Protein AF-A0A955Z2U3-F1 (afdb_monomer_lite)

pLDDT: mean 81.24, std 20.77, range [34.81, 98.62]

Sequence (231 aa):
MLGFQMRVGGALCAALVMVGCAAEPLDEEEGVGETQDQLLAGRRVSESEIAQRLRTAGFPESIVPTMVCTAKWESSFYERASNRNRNGSLDRGLFQVNSIHVGGTRGCPTNGEALYSAQTNANCAYAIYKMQGLRAWYGYRAHKTECDNYRLRGSAAPGASSGATDDEDQGADADAGCYSATKRTRVAALACVESASNGLWYQCVGGKWYRGADNGSGIGGACSASYPLED

Foldseek 3Di:
DDDDDDDDDDDDDDDDDDDDDPPDPPPPPPPVDQDPLNVQLADADALVVLLVLLVVLPHDNLLSLLVSQLLCQQRVRRLAHWDADPVRWMQGGSNRNTPVCAPPFVQAHVDPVCSSPSNNVSNSVVSVCVVPNPVVGPSCVVCVVCSNPGDRDPVDDPDPDDDDDDDDDDDDDDWLFEQAPLVNGTDTAQAWEQHPVPRWIWGHHNNDTDTDADQFADPVGGHPHYHHDDD

Radius of gyration: 29.42 Å; chains: 1; bounding box: 103×70×55 Å

Secondary structure (DSSP, 8-state):
-----------------------------------HHHHHT-PBPPHHHHHHHHHHHT--TTTHHHHHHHHHHHHTTBTT-EEE-TTS-EEETTTTEEGGGTTTSBTB-SSSGGGGSHHHHHHHHHHHHHHHGGGG-HHHHHTHHHHHT---TT---S--------------SS---EEETTTTEEE-TT-EEE-TTTS-EEEEETTEEEE---SSEETTEE-SSEEPPP-

Structure (mmCIF, N/CA/C/O backbone):
data_AF-A0A955Z2U3-F1
#
_entry.id   AF-A0A955Z2U3-F1
#
loop_
_atom_site.group_PDB
_atom_site.id
_atom_site.type_symbol
_atom_site.label_atom_id
_atom_site.label_alt_id
_atom_site.label_comp_id
_atom_site.label_asym_id
_atom_site.label_entity_id
_atom_site.label_seq_id
_atom_site.pdbx_PDB_ins_code
_atom_site.Cartn_x
_atom_site.Cartn_y
_atom_site.Cartn_z
_atom_site.occupancy
_atom_site.B_iso_or_equiv
_atom_site.auth_seq_id
_atom_site.auth_comp_id
_atom_site.auth_asym_id
_atom_site.auth_atom_id
_atom_site.pdbx_PDB_model_num
ATOM 1 N N . MET A 1 1 ? 70.131 22.100 10.791 1.00 35.03 1 MET A N 1
ATOM 2 C CA . MET A 1 1 ? 71.110 23.180 11.019 1.00 35.03 1 MET A CA 1
ATOM 3 C C . MET A 1 1 ? 71.003 24.165 9.869 1.00 35.03 1 MET A C 1
ATOM 5 O O . MET A 1 1 ? 71.195 23.723 8.750 1.00 35.03 1 MET A O 1
ATOM 9 N N . LEU A 1 2 ? 70.683 25.425 10.207 1.00 39.06 2 LEU A N 1
ATOM 10 C CA . LEU A 1 2 ? 70.913 26.694 9.485 1.00 39.06 2 LEU A CA 1
ATOM 11 C C . LEU A 1 2 ? 70.383 26.836 8.033 1.00 39.06 2 LEU A C 1
ATOM 13 O O . LEU A 1 2 ? 70.576 25.964 7.210 1.00 39.06 2 LEU A O 1
ATOM 17 N N . GLY A 1 3 ? 69.764 27.941 7.610 1.00 36.69 3 GLY A N 1
ATOM 18 C CA . GLY A 1 3 ? 69.553 29.228 8.264 1.00 36.69 3 GLY A CA 1
ATOM 19 C C . GLY A 1 3 ? 68.826 30.238 7.354 1.00 36.69 3 GLY A C 1
ATOM 20 O O . GLY A 1 3 ? 68.964 30.223 6.138 1.00 36.69 3 GLY A O 1
ATOM 21 N N . PHE A 1 4 ? 68.031 31.071 8.025 1.00 43.16 4 PHE A N 1
ATOM 22 C CA . PHE A 1 4 ? 67.592 32.454 7.781 1.00 43.16 4 PHE A CA 1
ATOM 23 C C . PHE A 1 4 ? 68.147 33.254 6.575 1.00 43.16 4 PHE A C 1
ATOM 25 O O . PHE A 1 4 ? 69.359 33.421 6.457 1.00 43.16 4 PHE A O 1
ATOM 32 N N . GLN A 1 5 ? 67.261 33.972 5.860 1.00 42.97 5 GLN A N 1
ATOM 33 C CA . GLN A 1 5 ? 67.330 35.447 5.808 1.00 42.97 5 GLN A CA 1
ATOM 34 C C . GLN A 1 5 ? 66.003 36.122 5.387 1.00 42.97 5 GLN A C 1
ATOM 36 O O . GLN A 1 5 ? 65.418 35.812 4.354 1.00 42.97 5 GLN A O 1
ATOM 41 N N . MET A 1 6 ? 65.572 37.073 6.224 1.00 42.09 6 MET A N 1
ATOM 42 C CA . MET A 1 6 ? 64.532 38.093 6.025 1.00 42.09 6 MET A CA 1
ATOM 43 C C . MET A 1 6 ? 64.893 39.104 4.928 1.00 42.09 6 MET A C 1
ATOM 45 O O . MET A 1 6 ? 66.056 39.491 4.841 1.00 42.09 6 MET A O 1
ATOM 49 N N . ARG A 1 7 ? 63.877 39.710 4.290 1.00 49.81 7 ARG A N 1
ATOM 50 C CA . ARG A 1 7 ? 63.795 41.179 4.151 1.00 49.81 7 ARG A CA 1
ATOM 51 C C . ARG A 1 7 ? 62.359 41.693 4.295 1.00 49.81 7 ARG A C 1
ATOM 53 O O . ARG A 1 7 ? 61.398 41.058 3.882 1.00 49.81 7 ARG A O 1
ATOM 60 N N . VAL A 1 8 ? 62.304 42.854 4.936 1.00 44.91 8 VAL A N 1
ATOM 61 C CA . VAL A 1 8 ? 61.185 43.647 5.451 1.00 44.91 8 VAL A CA 1
ATOM 62 C C . VAL A 1 8 ? 60.863 44.763 4.455 1.00 44.91 8 VAL A C 1
ATOM 64 O O . VAL A 1 8 ? 61.783 45.280 3.822 1.00 44.91 8 VAL A O 1
ATOM 67 N N . GLY A 1 9 ? 59.609 45.216 4.388 1.00 36.56 9 GLY A N 1
ATOM 68 C CA . GLY A 1 9 ? 59.323 46.550 3.861 1.00 36.56 9 GLY A CA 1
ATOM 69 C C . GLY A 1 9 ? 57.843 46.860 3.666 1.00 36.56 9 GLY A C 1
ATOM 70 O O . GLY A 1 9 ? 57.223 46.309 2.768 1.00 36.56 9 GLY A O 1
ATOM 71 N N . GLY A 1 10 ? 57.325 47.813 4.447 1.00 39.06 10 GLY A N 1
ATOM 72 C CA . GLY A 1 10 ? 56.192 48.645 4.029 1.00 39.06 10 GLY A CA 1
ATOM 73 C C . GLY A 1 10 ? 54.939 48.549 4.890 1.00 39.06 10 GLY A C 1
ATOM 74 O O . GLY A 1 10 ? 53.959 47.931 4.496 1.00 39.06 10 GLY A O 1
ATOM 75 N N . ALA A 1 11 ? 54.959 49.219 6.041 1.00 50.97 11 ALA A N 1
ATOM 76 C CA . ALA A 1 11 ? 53.753 49.589 6.770 1.00 50.97 11 ALA A CA 1
ATOM 77 C C . ALA A 1 11 ? 53.043 50.751 6.059 1.00 50.97 11 ALA A C 1
ATOM 79 O O . ALA A 1 11 ? 53.695 51.725 5.686 1.00 50.97 11 ALA A O 1
ATOM 80 N N . LEU A 1 12 ? 51.713 50.701 5.971 1.00 45.06 12 LEU A N 1
ATOM 81 C CA . LEU A 1 12 ? 50.892 51.908 6.001 1.00 45.06 12 LEU A CA 1
ATOM 82 C C . LEU A 1 12 ? 49.599 51.604 6.765 1.00 45.06 12 LEU A C 1
ATOM 84 O O . LEU A 1 12 ? 48.738 50.860 6.302 1.00 45.06 12 LEU A O 1
ATOM 88 N N . CYS A 1 13 ? 49.506 52.165 7.969 1.00 41.34 13 CYS A N 1
ATOM 89 C CA . CYS A 1 13 ? 48.276 52.239 8.742 1.00 41.34 13 CYS A CA 1
ATOM 90 C C . CYS A 1 13 ? 47.282 53.154 8.023 1.00 41.34 13 CYS A C 1
ATOM 92 O O . CYS A 1 13 ? 47.562 54.336 7.840 1.00 41.34 13 CYS A O 1
ATOM 94 N N . ALA A 1 14 ? 46.097 52.639 7.712 1.00 50.88 14 ALA A N 1
ATOM 95 C CA . ALA A 1 14 ? 44.908 53.457 7.534 1.00 50.88 14 ALA A CA 1
ATOM 96 C C . ALA A 1 14 ? 43.936 53.092 8.658 1.00 50.88 14 ALA A C 1
ATOM 98 O O . ALA A 1 14 ? 43.326 52.025 8.653 1.00 50.88 14 ALA A O 1
ATOM 99 N N . ALA A 1 15 ? 43.846 53.965 9.659 1.00 53.12 15 ALA A N 1
ATOM 100 C CA . ALA A 1 15 ? 42.781 53.918 10.644 1.00 53.12 15 ALA A CA 1
ATOM 101 C C . ALA A 1 15 ? 41.501 54.442 9.981 1.00 53.12 15 ALA A C 1
ATOM 103 O O . ALA A 1 15 ? 41.425 55.614 9.616 1.00 53.12 15 ALA A O 1
ATOM 104 N N . LEU A 1 16 ? 40.506 53.572 9.830 1.00 52.06 16 LEU A N 1
ATOM 105 C CA . LEU A 1 16 ? 39.135 53.944 9.498 1.00 52.06 16 LEU A CA 1
ATOM 106 C C . LEU A 1 16 ? 38.262 53.546 10.684 1.00 52.06 16 LEU A C 1
ATOM 108 O O . LEU A 1 16 ? 38.014 52.370 10.935 1.00 52.06 16 LEU A O 1
ATOM 112 N N . VAL A 1 17 ? 37.841 54.556 11.442 1.00 55.31 17 VAL A N 1
ATOM 113 C CA . VAL A 1 17 ? 36.783 54.432 12.440 1.00 55.31 17 VAL A CA 1
ATOM 114 C C . VAL A 1 17 ? 35.466 54.418 11.675 1.00 55.31 17 VAL A C 1
ATOM 116 O O . VAL A 1 17 ? 35.105 55.425 11.074 1.00 55.31 17 VAL A O 1
ATOM 119 N N . MET A 1 18 ? 34.750 53.296 11.708 1.00 55.91 18 MET A N 1
ATOM 120 C CA . MET A 1 18 ? 33.335 53.251 11.354 1.00 55.91 18 MET A CA 1
ATOM 121 C C . MET A 1 18 ? 32.572 52.642 12.524 1.00 55.91 18 MET A C 1
ATOM 123 O O . MET A 1 18 ? 32.740 51.475 12.870 1.00 55.91 18 MET A O 1
ATOM 127 N N . VAL A 1 19 ? 31.753 53.487 13.144 1.00 60.12 19 VAL A N 1
ATOM 128 C CA . VAL A 1 19 ? 30.637 53.094 13.999 1.00 60.12 19 VAL A CA 1
ATOM 129 C C . VAL A 1 19 ? 29.702 52.230 13.151 1.00 60.12 19 VAL A C 1
ATOM 131 O O . VAL A 1 19 ? 29.206 52.688 12.126 1.00 60.12 19 VAL A O 1
ATOM 134 N N . GLY A 1 20 ? 29.486 50.983 13.562 1.00 50.28 20 GLY A N 1
ATOM 135 C CA . GLY A 1 20 ? 28.556 50.054 12.928 1.00 50.28 20 GLY A CA 1
ATOM 136 C C . GLY A 1 20 ? 27.812 49.282 14.008 1.00 50.28 20 GLY A C 1
ATOM 137 O O . GLY A 1 20 ? 28.438 48.746 14.919 1.00 50.28 20 GLY A O 1
ATOM 138 N N . CYS A 1 21 ? 26.482 49.313 13.943 1.00 48.12 21 CYS A N 1
ATOM 139 C CA . CYS A 1 21 ? 25.569 48.696 14.897 1.00 48.12 21 CYS A CA 1
ATOM 140 C C . CYS A 1 21 ? 25.908 47.221 15.137 1.00 48.12 21 CYS A C 1
ATOM 142 O O . CYS A 1 21 ? 26.203 46.490 14.193 1.00 48.12 21 CYS A O 1
ATOM 144 N N . ALA A 1 22 ? 25.802 46.789 16.395 1.00 59.06 22 ALA A N 1
ATOM 145 C CA . ALA A 1 22 ? 25.631 45.384 16.721 1.00 59.06 22 ALA A CA 1
ATOM 146 C C . ALA A 1 22 ? 24.400 44.880 15.955 1.00 59.06 22 ALA A C 1
ATOM 148 O O . ALA A 1 22 ? 23.268 45.216 16.293 1.00 59.06 22 ALA A O 1
ATOM 149 N N . ALA A 1 23 ? 24.634 44.159 14.862 1.00 56.53 23 ALA A N 1
ATOM 150 C CA . ALA A 1 23 ? 23.630 43.274 14.317 1.00 56.53 23 ALA A CA 1
ATOM 151 C C . ALA A 1 23 ? 23.676 42.041 15.213 1.00 56.53 23 ALA A C 1
ATOM 153 O O . ALA A 1 23 ? 24.667 41.308 15.228 1.00 56.53 23 ALA A O 1
ATOM 154 N N . GLU A 1 24 ? 22.635 41.912 16.030 1.00 61.66 24 GLU A N 1
ATOM 155 C CA . GLU A 1 24 ? 22.263 40.687 16.725 1.00 61.66 24 GLU A CA 1
ATOM 156 C C . GLU A 1 24 ? 22.462 39.500 15.762 1.00 61.66 24 GLU A C 1
ATOM 158 O O . GLU A 1 24 ? 22.180 39.651 14.563 1.00 61.66 24 GLU A O 1
ATOM 163 N N . PRO A 1 25 ? 22.974 38.347 16.228 1.00 49.72 25 PRO A N 1
ATOM 164 C CA . PRO A 1 25 ? 22.991 37.156 15.396 1.00 49.72 25 PRO A CA 1
ATOM 165 C C . PRO A 1 25 ? 21.554 36.926 14.935 1.00 49.72 25 PRO A C 1
ATOM 167 O O . PRO A 1 25 ? 20.658 36.770 15.758 1.00 49.72 25 PRO A O 1
ATOM 170 N N . LEU A 1 26 ? 21.327 37.007 13.621 1.00 49.47 26 LEU A N 1
ATOM 171 C CA . LEU A 1 26 ? 20.077 36.549 13.046 1.00 49.47 26 LEU A CA 1
ATOM 172 C C . LEU A 1 26 ? 19.994 35.087 13.435 1.00 49.47 26 LEU A C 1
ATOM 174 O O . LEU A 1 26 ? 20.820 34.293 12.983 1.00 49.47 26 LEU A O 1
ATOM 178 N N . ASP A 1 27 ? 19.063 34.795 14.336 1.00 47.22 27 ASP A N 1
ATOM 179 C CA . ASP A 1 27 ? 18.656 33.451 14.673 1.00 47.22 27 ASP A CA 1
ATOM 180 C C . ASP A 1 27 ? 18.479 32.706 13.350 1.00 47.22 27 ASP A C 1
ATOM 182 O O . ASP A 1 27 ? 17.585 32.999 12.549 1.00 47.22 27 ASP A O 1
ATOM 186 N N . GLU A 1 28 ? 19.418 31.806 13.068 1.00 54.00 28 GLU A N 1
ATOM 187 C CA . GLU A 1 28 ? 19.275 30.813 12.024 1.00 54.00 28 GLU A CA 1
ATOM 188 C C . GLU A 1 28 ? 18.159 29.897 12.520 1.00 54.00 28 GLU A C 1
ATOM 190 O O . GLU A 1 28 ? 18.390 28.897 13.194 1.00 54.00 28 GLU A O 1
ATOM 195 N N . GLU A 1 29 ? 16.917 30.309 12.262 1.00 55.44 29 GLU A N 1
ATOM 196 C CA . GLU A 1 29 ? 15.752 29.444 12.299 1.00 55.44 29 GLU A CA 1
ATOM 197 C C . GLU A 1 29 ? 16.109 28.237 11.428 1.00 55.44 29 GLU A C 1
ATOM 199 O O . GLU A 1 29 ? 16.104 28.320 10.196 1.00 55.44 29 GLU A O 1
ATOM 204 N N . GLU A 1 30 ? 16.494 27.132 12.074 1.00 49.09 30 GLU A N 1
ATOM 205 C CA . GLU A 1 30 ? 16.695 25.830 11.450 1.00 49.09 30 GLU A CA 1
ATOM 206 C C . GLU A 1 30 ? 15.343 25.349 10.915 1.00 49.09 30 GLU A C 1
ATOM 208 O O . GLU A 1 30 ? 14.656 24.497 11.482 1.00 49.09 30 GLU A O 1
ATOM 213 N N . GLY A 1 31 ? 14.935 25.936 9.792 1.00 48.00 31 GLY A N 1
ATOM 214 C CA . GLY A 1 31 ? 13.882 25.418 8.954 1.00 48.00 31 GLY A CA 1
ATOM 215 C C . GLY A 1 31 ? 14.307 24.019 8.552 1.00 48.00 31 GLY A C 1
ATOM 216 O O . GLY A 1 31 ? 15.287 23.845 7.829 1.00 48.00 31 GLY A O 1
ATOM 217 N N . VAL A 1 32 ? 13.585 23.024 9.062 1.00 54.97 32 VAL A N 1
ATOM 218 C CA . VAL A 1 32 ? 13.733 21.614 8.707 1.00 54.97 32 VAL A CA 1
ATOM 219 C C . VAL A 1 32 ? 13.476 21.497 7.202 1.00 54.97 32 VAL A C 1
ATOM 221 O O . VAL A 1 32 ? 12.341 21.351 6.759 1.00 54.97 32 VAL A O 1
ATOM 224 N N . GLY A 1 33 ? 14.528 21.683 6.407 1.00 52.47 33 GLY A N 1
ATOM 225 C CA . GLY A 1 33 ? 14.445 21.762 4.958 1.00 52.47 33 GLY A CA 1
ATOM 226 C C . GLY A 1 33 ? 14.084 20.400 4.391 1.00 52.47 33 GLY A C 1
ATOM 227 O O . GLY A 1 33 ? 14.899 19.478 4.429 1.00 52.47 33 GLY A O 1
ATOM 228 N N . GLU A 1 34 ? 12.864 20.269 3.869 1.00 60.62 34 GLU A N 1
ATOM 229 C CA . GLU A 1 34 ? 12.468 19.107 3.076 1.00 60.62 34 GLU A CA 1
ATOM 230 C C . GLU A 1 34 ? 13.452 18.956 1.906 1.00 60.62 34 GLU A C 1
ATOM 232 O O . GLU A 1 34 ? 13.693 19.898 1.145 1.00 60.62 34 GLU A O 1
ATOM 237 N N . THR A 1 35 ? 14.080 17.787 1.780 1.00 72.31 35 THR A N 1
ATOM 238 C CA . THR A 1 35 ? 15.104 17.572 0.751 1.00 72.31 35 THR A CA 1
ATOM 239 C C . THR A 1 35 ? 14.469 17.601 -0.642 1.00 72.31 35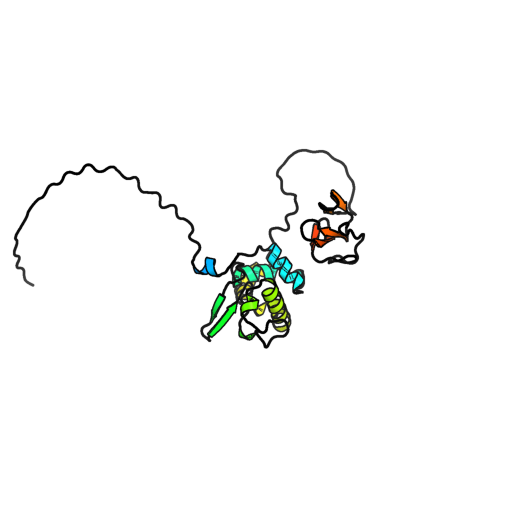 THR A C 1
ATOM 241 O O . THR A 1 35 ? 13.295 17.267 -0.812 1.00 72.31 35 THR A O 1
ATOM 244 N N . GLN A 1 36 ? 15.235 17.954 -1.681 1.00 72.12 36 GLN A N 1
ATOM 245 C CA . GLN A 1 36 ? 14.734 17.931 -3.065 1.00 72.12 36 GLN A CA 1
ATOM 246 C C . GLN A 1 36 ? 14.114 16.570 -3.436 1.00 72.12 36 GLN A C 1
ATOM 248 O O . GLN A 1 36 ? 13.107 16.514 -4.139 1.00 72.12 36 GLN A O 1
ATOM 253 N N . ASP A 1 37 ? 14.664 15.481 -2.899 1.00 69.88 37 ASP A N 1
ATOM 254 C CA . ASP A 1 37 ? 14.139 14.131 -3.093 1.00 69.88 37 ASP A CA 1
ATOM 255 C C . ASP A 1 37 ? 12.769 13.929 -2.431 1.00 69.88 37 ASP A C 1
ATOM 257 O O . ASP A 1 37 ? 11.897 13.295 -3.024 1.00 69.88 37 ASP A O 1
ATOM 261 N N . GLN A 1 38 ? 12.532 14.506 -1.247 1.00 68.88 38 GLN A N 1
ATOM 262 C CA . GLN A 1 38 ? 11.214 14.481 -0.603 1.00 68.88 38 GLN A CA 1
ATOM 263 C C . GLN A 1 38 ? 10.176 15.257 -1.418 1.00 68.88 38 GLN A C 1
ATOM 265 O O . GLN A 1 38 ? 9.054 14.778 -1.581 1.00 68.88 38 GLN A O 1
ATOM 270 N N . LEU A 1 39 ? 10.559 16.395 -2.006 1.00 74.31 39 LEU A N 1
ATOM 271 C CA . LEU A 1 39 ? 9.676 17.173 -2.882 1.00 74.31 39 LEU A CA 1
ATOM 272 C C . LEU A 1 39 ? 9.291 16.395 -4.155 1.00 74.31 39 LEU A C 1
ATOM 274 O O . LEU A 1 39 ? 8.156 16.482 -4.626 1.00 74.31 39 LEU A O 1
ATOM 278 N N . LEU A 1 40 ? 10.211 15.596 -4.705 1.00 81.44 40 LEU A N 1
ATOM 279 C CA . LEU A 1 40 ? 9.965 14.771 -5.895 1.00 81.44 40 LEU A CA 1
ATOM 280 C C . LEU A 1 40 ? 9.225 13.457 -5.586 1.00 81.44 40 LEU A C 1
ATOM 282 O O . LEU A 1 40 ? 8.544 12.917 -6.465 1.00 81.44 40 LEU A O 1
ATOM 286 N N . ALA A 1 41 ? 9.302 12.966 -4.345 1.00 83.44 41 ALA A N 1
ATOM 287 C CA . ALA A 1 41 ? 8.649 11.738 -3.888 1.00 83.44 41 ALA A CA 1
ATOM 288 C C . ALA A 1 41 ? 7.116 11.863 -3.751 1.00 83.44 41 ALA A C 1
ATOM 290 O O . ALA A 1 41 ? 6.429 10.887 -3.435 1.00 83.44 41 ALA A O 1
ATOM 291 N N . GLY A 1 42 ? 6.552 13.027 -4.077 1.00 89.50 42 GLY A N 1
ATOM 292 C CA . GLY A 1 42 ? 5.115 13.272 -4.069 1.00 89.50 42 GLY A CA 1
ATOM 293 C C . GLY A 1 42 ? 4.570 13.473 -2.664 1.00 89.50 42 GLY A C 1
ATOM 294 O O . GLY A 1 42 ? 5.314 13.740 -1.725 1.00 89.50 42 GLY A O 1
ATOM 295 N N . ARG A 1 43 ? 3.249 13.357 -2.498 1.00 91.75 43 ARG A N 1
ATOM 296 C CA . ARG A 1 43 ? 2.669 13.533 -1.165 1.00 91.75 43 ARG A CA 1
ATOM 297 C C . ARG A 1 43 ? 2.973 12.326 -0.280 1.00 91.75 43 ARG A C 1
ATOM 299 O O . ARG A 1 43 ? 3.044 11.179 -0.735 1.00 91.75 43 ARG A O 1
ATOM 306 N N . ARG A 1 44 ? 3.008 12.592 1.019 1.00 93.75 44 ARG A N 1
ATOM 307 C CA . ARG A 1 44 ? 3.002 11.561 2.048 1.00 93.75 44 ARG A CA 1
ATOM 308 C C . ARG A 1 44 ? 1.573 11.074 2.303 1.00 93.75 44 ARG A C 1
ATOM 310 O O . ARG A 1 44 ? 0.680 11.864 2.603 1.00 93.75 44 ARG A O 1
ATOM 317 N N . VAL A 1 45 ? 1.347 9.775 2.154 1.00 90.69 45 VAL A N 1
ATOM 318 C CA . VAL A 1 45 ? 0.042 9.127 2.338 1.00 90.69 45 VAL A CA 1
ATOM 319 C C . VAL A 1 45 ? -0.164 8.805 3.816 1.00 90.69 45 VAL A C 1
ATOM 321 O O . VAL A 1 45 ? 0.756 8.340 4.486 1.00 90.69 45 VAL A O 1
ATOM 324 N N . SER A 1 46 ? -1.364 9.035 4.349 1.00 93.62 46 SER A N 1
ATOM 325 C CA . SER A 1 46 ? -1.654 8.689 5.744 1.00 93.62 46 SER A CA 1
ATOM 326 C C . SER A 1 46 ? -1.756 7.173 5.937 1.00 93.62 46 SER A C 1
ATOM 328 O O . SER A 1 46 ? -2.172 6.438 5.041 1.00 93.62 46 SER A O 1
ATOM 330 N N . GLU A 1 47 ? -1.438 6.686 7.136 1.00 93.38 47 GLU A N 1
ATOM 331 C CA . GLU A 1 47 ? -1.519 5.254 7.463 1.00 93.38 47 GLU A CA 1
ATOM 332 C C . GLU A 1 47 ? -2.915 4.665 7.224 1.00 93.38 47 GLU A C 1
ATOM 334 O O . GLU A 1 47 ? -3.048 3.554 6.705 1.00 93.38 47 GLU A O 1
ATOM 339 N N . SER A 1 48 ? -3.966 5.416 7.573 1.00 89.00 48 SER A N 1
ATOM 340 C CA . SER A 1 48 ? -5.354 4.991 7.382 1.00 89.00 48 SER A CA 1
ATOM 341 C C . SER A 1 48 ? -5.697 4.838 5.905 1.00 89.00 48 SER A C 1
ATOM 343 O O . SER A 1 48 ? -6.386 3.887 5.539 1.00 89.00 48 SER A O 1
ATOM 345 N N . GLU A 1 49 ? -5.177 5.719 5.052 1.00 92.56 49 GLU A N 1
ATOM 346 C CA . GLU A 1 49 ? -5.366 5.661 3.611 1.00 92.56 49 GLU A CA 1
ATOM 347 C C . GLU A 1 49 ? -4.547 4.529 2.967 1.00 92.56 49 GLU A C 1
ATOM 349 O O . GLU A 1 49 ? -5.056 3.818 2.101 1.00 92.56 49 GLU A O 1
ATOM 354 N N . ILE A 1 50 ? -3.319 4.267 3.426 1.00 96.94 50 ILE A N 1
ATOM 355 C CA . ILE A 1 50 ? -2.540 3.095 2.983 1.00 96.94 50 ILE A CA 1
ATOM 356 C C . ILE A 1 50 ? -3.273 1.803 3.360 1.00 96.94 50 ILE A C 1
ATOM 358 O O . ILE A 1 50 ? -3.465 0.935 2.506 1.00 96.94 50 ILE A O 1
ATOM 362 N N . ALA A 1 51 ? -3.749 1.691 4.605 1.00 95.00 51 ALA A N 1
ATOM 363 C CA . ALA A 1 51 ? -4.559 0.558 5.053 1.00 95.00 51 ALA A CA 1
ATOM 364 C C . ALA A 1 51 ? -5.800 0.379 4.168 1.00 95.00 51 ALA A C 1
ATOM 366 O O . ALA A 1 51 ? -6.168 -0.731 3.789 1.00 95.00 51 ALA A O 1
ATOM 367 N N . GLN A 1 52 ? -6.422 1.493 3.791 1.00 86.00 52 GLN A N 1
ATOM 368 C CA . GLN A 1 52 ? -7.557 1.536 2.887 1.00 86.00 52 GLN A CA 1
ATOM 369 C C . GLN A 1 52 ? -7.258 0.913 1.517 1.00 86.00 52 GLN A C 1
ATOM 371 O O . GLN A 1 52 ? -8.032 0.094 1.018 1.00 86.00 52 GLN A O 1
ATOM 376 N N . ARG A 1 53 ? -6.127 1.301 0.925 1.00 95.25 53 ARG A N 1
ATOM 377 C CA . ARG A 1 53 ? -5.673 0.851 -0.395 1.00 95.25 53 ARG A CA 1
ATOM 378 C C . ARG A 1 53 ? -5.262 -0.619 -0.379 1.00 95.25 53 ARG A C 1
ATOM 380 O O . ARG A 1 53 ? -5.569 -1.338 -1.327 1.00 95.25 53 ARG A O 1
ATOM 387 N N . LEU A 1 54 ? -4.643 -1.073 0.714 1.00 97.50 54 LEU A N 1
ATOM 388 C CA . LEU A 1 54 ? -4.302 -2.478 0.961 1.00 97.50 54 LEU A CA 1
ATOM 389 C C . LEU A 1 54 ? -5.548 -3.369 1.033 1.00 97.50 54 LEU A C 1
ATOM 391 O O . LEU A 1 54 ? -5.581 -4.418 0.389 1.00 97.50 54 LEU A O 1
ATOM 395 N N . ARG A 1 55 ? -6.593 -2.933 1.748 1.00 93.25 55 ARG A N 1
ATOM 396 C CA . ARG A 1 55 ? -7.886 -3.640 1.785 1.00 93.25 55 ARG A CA 1
ATOM 397 C C . ARG A 1 55 ? -8.515 -3.726 0.397 1.00 93.25 55 ARG A C 1
ATOM 399 O O . ARG A 1 55 ? -8.895 -4.809 -0.026 1.00 93.25 55 ARG A O 1
ATOM 406 N N . THR A 1 56 ? -8.555 -2.614 -0.345 1.00 85.44 56 THR A N 1
ATOM 407 C CA . THR A 1 56 ? -9.059 -2.596 -1.733 1.00 85.44 56 THR A CA 1
ATOM 408 C C . THR A 1 56 ? -8.252 -3.497 -2.667 1.00 85.44 56 THR A C 1
ATOM 410 O O . THR A 1 56 ? -8.823 -4.098 -3.569 1.00 85.44 56 THR A O 1
ATOM 413 N N . ALA A 1 57 ? -6.942 -3.624 -2.446 1.00 93.81 57 ALA A N 1
ATOM 414 C CA . ALA A 1 57 ? -6.095 -4.529 -3.216 1.00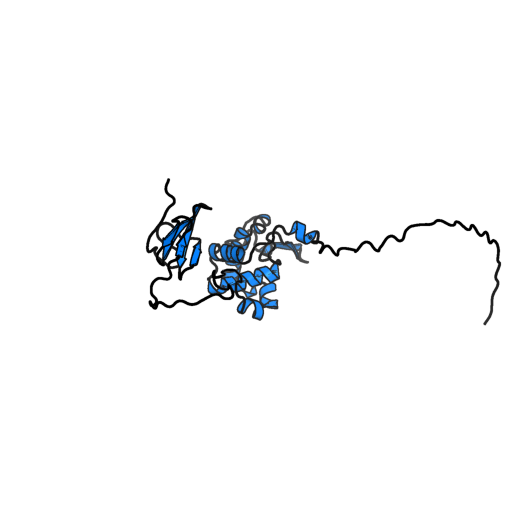 93.81 57 ALA A CA 1
ATOM 415 C C . ALA A 1 57 ? -6.356 -6.017 -2.903 1.00 93.81 57 ALA A C 1
ATOM 417 O O . ALA A 1 57 ? -6.015 -6.867 -3.722 1.00 93.81 57 ALA A O 1
ATOM 418 N N . GLY A 1 58 ? -6.965 -6.331 -1.753 1.00 86.06 58 GLY A N 1
ATOM 419 C CA . GLY A 1 58 ? -7.323 -7.691 -1.341 1.00 86.06 58 GLY A CA 1
ATOM 420 C C . GLY A 1 58 ? -6.415 -8.308 -0.274 1.00 86.06 58 GLY A C 1
ATOM 421 O O . GLY A 1 58 ? -6.472 -9.521 -0.059 1.00 86.06 58 GLY A O 1
ATOM 422 N N . PHE A 1 59 ? -5.567 -7.518 0.398 1.00 93.06 59 PHE A N 1
ATOM 423 C CA . PHE A 1 59 ? -4.775 -8.030 1.520 1.00 93.06 59 PHE A CA 1
ATOM 424 C C . PHE A 1 59 ? -5.684 -8.500 2.672 1.00 93.06 59 PHE A C 1
ATOM 426 O O . PHE A 1 59 ? -6.647 -7.802 2.996 1.00 93.06 59 PHE A O 1
ATOM 433 N N . PRO A 1 60 ? -5.374 -9.634 3.335 1.00 87.19 60 PRO A N 1
ATOM 434 C CA . PRO A 1 60 ? -6.094 -10.049 4.538 1.00 87.19 60 PRO A CA 1
ATOM 435 C C . PRO A 1 60 ? -5.989 -8.984 5.635 1.00 87.19 60 PRO A C 1
ATOM 437 O O . PRO A 1 60 ? -4.908 -8.432 5.841 1.00 87.19 60 PRO A O 1
ATOM 440 N N . GLU A 1 61 ? -7.068 -8.737 6.385 1.00 84.94 61 GLU A N 1
ATOM 441 C CA . GLU A 1 61 ? -7.098 -7.681 7.416 1.00 84.94 61 GLU A CA 1
ATOM 442 C C . GLU A 1 61 ? -5.995 -7.856 8.471 1.00 84.94 61 GLU A C 1
ATOM 444 O O . GLU A 1 61 ? -5.398 -6.879 8.916 1.00 84.94 61 GLU A O 1
ATOM 449 N N . SER A 1 62 ? -5.648 -9.102 8.810 1.00 85.25 62 SER A N 1
ATOM 450 C CA . SER A 1 62 ? -4.554 -9.418 9.738 1.00 85.25 62 SER A CA 1
ATOM 451 C C . SER A 1 62 ? -3.169 -8.996 9.236 1.00 85.25 62 SER A C 1
ATOM 453 O O . SER A 1 62 ? -2.260 -8.819 10.039 1.00 85.25 62 SER A O 1
ATOM 455 N N . ILE A 1 63 ? -3.000 -8.818 7.924 1.00 95.56 63 ILE A N 1
ATOM 456 C CA . ILE A 1 63 ? -1.736 -8.448 7.273 1.00 95.56 63 ILE A CA 1
ATOM 457 C C . ILE A 1 63 ? -1.664 -6.941 6.995 1.00 95.56 63 ILE A C 1
ATOM 459 O O . ILE A 1 63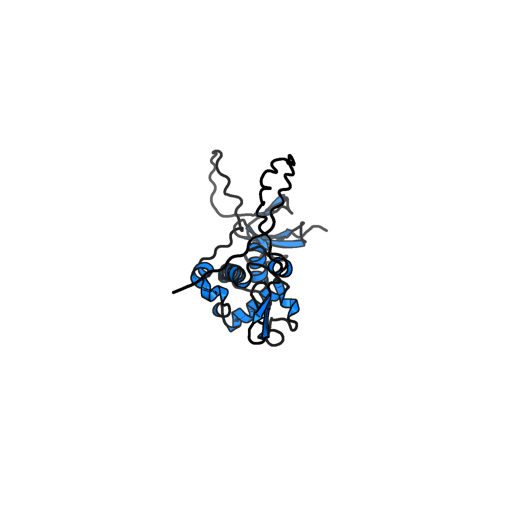 ? -0.575 -6.395 6.806 1.00 95.56 63 ILE A O 1
ATOM 463 N N . VAL A 1 64 ? -2.803 -6.241 6.998 1.00 96.81 64 VAL A N 1
ATOM 464 C CA . VAL A 1 64 ? -2.875 -4.810 6.675 1.00 96.81 64 VAL A CA 1
ATOM 465 C C . VAL A 1 64 ? -1.953 -3.960 7.565 1.00 96.81 64 VAL A C 1
ATOM 467 O O . VAL A 1 64 ? -1.167 -3.200 6.998 1.00 96.81 64 VAL A O 1
ATOM 470 N N . PRO A 1 65 ? -1.946 -4.079 8.911 1.00 96.69 65 PRO A N 1
ATOM 471 C CA . PRO A 1 65 ? -1.045 -3.281 9.748 1.00 96.69 65 PRO A CA 1
ATOM 472 C C . PRO A 1 65 ? 0.437 -3.532 9.443 1.00 96.69 65 PRO A C 1
ATOM 474 O O . PRO A 1 65 ? 1.224 -2.588 9.371 1.00 96.69 65 PRO A O 1
ATOM 477 N N . THR A 1 66 ? 0.809 -4.787 9.184 1.00 98.25 66 THR A N 1
ATOM 478 C CA . THR A 1 66 ? 2.176 -5.170 8.813 1.00 98.25 66 THR A CA 1
ATOM 479 C C . THR A 1 66 ? 2.594 -4.558 7.484 1.00 98.25 66 THR A C 1
ATOM 481 O O . THR A 1 66 ? 3.711 -4.056 7.357 1.00 98.25 66 THR A O 1
ATOM 484 N N . MET A 1 67 ? 1.701 -4.534 6.496 1.00 98.50 67 MET A N 1
ATOM 485 C CA . MET A 1 67 ? 1.984 -3.890 5.215 1.00 98.50 67 MET A CA 1
ATOM 486 C C . MET A 1 67 ? 2.017 -2.364 5.326 1.00 98.50 67 MET A C 1
ATOM 488 O O . MET A 1 67 ? 2.842 -1.742 4.664 1.00 98.50 67 MET A O 1
ATOM 492 N N . VAL A 1 68 ? 1.221 -1.740 6.199 1.00 98.44 68 VAL A N 1
ATOM 493 C CA . VAL A 1 68 ? 1.376 -0.302 6.482 1.00 98.44 68 VAL A CA 1
ATOM 494 C C . VAL A 1 68 ? 2.753 -0.017 7.082 1.00 98.44 68 VAL A C 1
ATOM 496 O O . VAL A 1 68 ? 3.459 0.846 6.571 1.00 98.44 68 VAL A O 1
ATOM 499 N N . CYS A 1 69 ? 3.206 -0.794 8.070 1.00 98.50 69 CYS A N 1
ATOM 500 C CA . CYS A 1 69 ? 4.587 -0.695 8.557 1.00 98.50 69 CYS A CA 1
ATOM 501 C C . CYS A 1 69 ? 5.623 -0.932 7.452 1.00 98.50 69 CYS A C 1
ATOM 503 O O . CYS A 1 69 ? 6.641 -0.253 7.389 1.00 98.50 69 CYS A O 1
ATOM 505 N N . THR A 1 70 ? 5.358 -1.864 6.539 1.00 98.62 70 THR A N 1
ATOM 506 C CA . THR A 1 70 ? 6.249 -2.111 5.402 1.00 98.62 70 THR A CA 1
ATOM 507 C C . THR A 1 70 ? 6.368 -0.855 4.537 1.00 98.62 70 THR A C 1
ATOM 509 O O . THR A 1 70 ? 7.480 -0.430 4.254 1.00 98.62 70 THR A O 1
ATOM 512 N N . ALA A 1 71 ? 5.263 -0.172 4.215 1.00 98.50 71 ALA A N 1
ATOM 513 C CA . ALA A 1 71 ? 5.303 1.095 3.475 1.00 98.50 71 ALA A CA 1
ATOM 514 C C . ALA A 1 71 ? 6.093 2.200 4.201 1.00 98.50 71 ALA A C 1
ATOM 516 O O . ALA A 1 71 ? 6.754 3.009 3.548 1.00 98.50 71 ALA A O 1
ATOM 517 N N . LYS A 1 72 ? 6.068 2.224 5.542 1.00 97.81 72 LYS A N 1
ATOM 518 C CA . LYS A 1 72 ? 6.894 3.139 6.349 1.00 97.81 72 LYS A CA 1
ATOM 519 C C . LYS A 1 72 ? 8.375 2.949 6.026 1.00 97.81 72 LYS A C 1
ATOM 521 O O . LYS A 1 72 ? 9.070 3.926 5.773 1.00 97.81 72 LYS A O 1
ATOM 526 N N . TRP A 1 73 ? 8.833 1.701 6.015 1.00 98.12 73 TRP A N 1
ATOM 527 C CA . TRP A 1 73 ? 10.242 1.358 5.824 1.00 98.12 73 TRP A CA 1
ATOM 528 C C . TRP A 1 73 ? 10.678 1.304 4.360 1.00 98.12 73 TRP A C 1
ATOM 530 O O . TRP A 1 73 ? 11.859 1.472 4.082 1.00 98.12 73 TRP A O 1
ATOM 540 N N . GLU A 1 74 ? 9.745 1.113 3.430 1.00 98.06 74 GLU A N 1
ATOM 541 C CA . GLU A 1 74 ? 10.034 1.138 1.995 1.00 98.06 74 GLU A CA 1
ATOM 542 C C . GLU A 1 74 ? 10.086 2.572 1.446 1.00 98.06 74 GLU A C 1
ATOM 544 O O . GLU A 1 74 ? 10.957 2.903 0.651 1.00 98.06 74 GLU A O 1
ATOM 549 N N . SER A 1 75 ? 9.174 3.456 1.863 1.00 97.75 75 SER A N 1
ATOM 550 C CA . SER A 1 75 ? 9.011 4.765 1.209 1.00 97.75 75 SER A CA 1
ATOM 551 C C . SER A 1 75 ? 8.819 5.944 2.155 1.00 97.75 75 SER A C 1
ATOM 553 O O . SER A 1 75 ? 8.563 7.048 1.686 1.00 97.75 75 SER A O 1
ATOM 555 N N . SER A 1 76 ? 8.858 5.751 3.478 1.00 96.31 76 SER A N 1
ATOM 556 C CA . SER A 1 76 ? 8.410 6.770 4.447 1.00 96.31 76 SER A CA 1
ATOM 557 C C . SER A 1 76 ? 6.986 7.290 4.182 1.00 96.31 76 SER A C 1
ATOM 559 O O . SER A 1 76 ? 6.634 8.395 4.605 1.00 96.31 76 SER A O 1
ATOM 561 N N . PHE A 1 77 ? 6.157 6.464 3.529 1.00 96.56 77 PHE A N 1
ATOM 562 C CA . PHE A 1 77 ? 4.799 6.760 3.058 1.00 96.56 77 PHE A CA 1
ATOM 563 C C . PHE A 1 77 ? 4.683 7.705 1.854 1.00 96.56 77 PHE A C 1
ATOM 565 O O . PHE A 1 77 ? 3.583 8.171 1.557 1.00 96.56 77 PHE A O 1
ATOM 572 N N . TYR A 1 78 ? 5.765 7.990 1.136 1.00 96.19 78 TYR A N 1
ATOM 573 C CA . TYR A 1 78 ? 5.705 8.820 -0.067 1.00 96.19 78 TYR A CA 1
ATOM 574 C C . TYR A 1 78 ? 5.227 8.014 -1.286 1.00 96.19 78 TYR A C 1
ATOM 576 O O . TYR A 1 78 ? 5.842 7.022 -1.682 1.00 96.19 78 TYR A O 1
ATOM 584 N N . GLU A 1 79 ? 4.118 8.429 -1.911 1.00 94.06 79 GLU A N 1
ATOM 585 C CA . GLU A 1 79 ? 3.488 7.641 -2.988 1.00 94.06 79 GLU A CA 1
ATOM 586 C C . GLU A 1 79 ? 4.266 7.628 -4.305 1.00 94.06 79 GLU A C 1
ATOM 588 O O . GLU A 1 79 ? 4.057 6.734 -5.128 1.00 94.06 79 GLU A O 1
ATOM 593 N N . ARG A 1 80 ? 5.195 8.572 -4.485 1.00 95.19 80 ARG A N 1
ATOM 594 C CA . ARG A 1 80 ? 6.077 8.662 -5.653 1.00 95.19 80 ARG A CA 1
ATOM 595 C C . ARG A 1 80 ? 7.551 8.424 -5.316 1.00 95.19 80 ARG A C 1
ATOM 597 O O . ARG A 1 80 ? 8.409 8.763 -6.125 1.00 95.19 80 ARG A O 1
ATOM 604 N N . ALA A 1 81 ? 7.853 7.825 -4.160 1.00 95.69 81 ALA A N 1
ATOM 605 C CA . ALA A 1 81 ? 9.218 7.426 -3.820 1.00 95.69 81 ALA A CA 1
ATOM 606 C C . ALA A 1 81 ? 9.828 6.567 -4.937 1.00 95.69 81 ALA A C 1
ATOM 608 O O . ALA A 1 81 ? 9.165 5.682 -5.487 1.00 95.69 81 ALA A O 1
ATOM 609 N N . SER A 1 82 ? 11.088 6.815 -5.275 1.00 95.81 82 SER A N 1
ATOM 610 C CA . SER A 1 82 ? 11.786 6.081 -6.325 1.00 95.81 82 SER A CA 1
ATOM 611 C C . SER A 1 82 ? 13.234 5.844 -5.933 1.00 95.81 82 SER A C 1
ATOM 613 O O . SER A 1 82 ? 13.918 6.768 -5.506 1.00 95.81 82 SER A O 1
ATOM 615 N N . ASN A 1 83 ? 13.719 4.631 -6.171 1.00 94.50 83 ASN A N 1
ATOM 616 C CA . ASN A 1 83 ? 15.116 4.264 -5.984 1.00 94.50 83 ASN A CA 1
ATOM 617 C C . ASN A 1 83 ? 15.661 3.576 -7.241 1.00 94.50 83 ASN A C 1
ATOM 619 O O . ASN A 1 83 ? 14.955 2.815 -7.906 1.00 94.50 83 ASN A O 1
ATOM 623 N N . ARG A 1 84 ? 16.927 3.843 -7.580 1.00 95.62 84 ARG A N 1
ATOM 624 C CA . ARG A 1 84 ? 17.623 3.172 -8.684 1.00 95.62 84 ARG A CA 1
ATOM 625 C C . ARG A 1 84 ? 18.606 2.153 -8.139 1.00 95.62 84 ARG A C 1
ATOM 627 O O . ARG A 1 84 ? 19.573 2.492 -7.467 1.00 95.62 84 ARG A O 1
ATOM 634 N N . ASN A 1 85 ? 18.409 0.903 -8.531 1.00 93.50 85 ASN A N 1
ATOM 635 C CA . ASN A 1 85 ? 19.299 -0.186 -8.172 1.00 93.50 85 ASN A CA 1
ATOM 636 C C . ASN A 1 85 ? 20.546 -0.213 -9.054 1.00 93.50 85 ASN A C 1
ATOM 638 O O . ASN A 1 85 ? 20.537 0.211 -10.212 1.00 93.50 85 ASN A O 1
ATOM 642 N N . ARG A 1 86 ? 21.620 -0.815 -8.531 1.00 95.81 86 ARG A N 1
ATOM 643 C CA . ARG A 1 86 ? 22.897 -0.975 -9.246 1.00 95.81 86 ARG A CA 1
ATOM 644 C C . ARG A 1 86 ? 22.751 -1.710 -10.585 1.00 95.81 86 ARG A C 1
ATOM 646 O O . ARG A 1 86 ? 23.478 -1.413 -11.523 1.00 95.81 86 ARG A O 1
ATOM 653 N N . ASN A 1 87 ? 21.810 -2.649 -10.685 1.00 92.31 87 ASN A N 1
ATOM 654 C CA . ASN A 1 87 ? 21.518 -3.390 -11.918 1.00 92.31 87 ASN A CA 1
ATOM 655 C C . ASN A 1 87 ? 20.648 -2.605 -12.924 1.00 92.31 87 ASN A C 1
ATOM 657 O O . ASN A 1 87 ? 20.215 -3.170 -13.923 1.00 92.31 87 ASN A O 1
ATOM 661 N N . GLY A 1 88 ? 20.347 -1.333 -12.650 1.00 94.50 88 GLY A N 1
ATOM 662 C CA . GLY A 1 88 ? 19.540 -0.468 -13.507 1.00 94.50 88 GLY A CA 1
ATOM 663 C C . GLY A 1 88 ? 18.027 -0.570 -13.294 1.00 94.50 88 GLY A C 1
ATOM 664 O O . GLY A 1 88 ? 17.309 0.293 -13.801 1.00 94.50 88 GLY A O 1
ATOM 665 N N . SER A 1 89 ? 17.540 -1.560 -12.533 1.00 96.12 89 SER A N 1
ATOM 666 C CA . SER A 1 89 ? 16.122 -1.642 -12.156 1.00 96.12 89 SER A CA 1
ATOM 667 C C . SER A 1 89 ? 15.718 -0.484 -11.239 1.00 96.12 89 SER A C 1
ATOM 669 O O . SER A 1 89 ? 16.563 0.148 -10.601 1.00 96.12 89 SER A O 1
ATOM 671 N N . LEU A 1 90 ? 14.420 -0.196 -11.194 1.00 96.94 90 LEU A N 1
ATOM 672 C CA . LEU A 1 90 ? 13.855 0.886 -10.393 1.00 96.94 90 LEU A CA 1
ATOM 673 C C . LEU A 1 90 ? 12.840 0.330 -9.402 1.00 96.94 90 LEU A C 1
ATOM 675 O O . LEU A 1 90 ? 11.970 -0.438 -9.811 1.00 96.94 90 LEU A O 1
ATOM 679 N N . ASP A 1 91 ? 12.906 0.773 -8.155 1.00 97.31 91 ASP A N 1
ATOM 680 C CA . ASP A 1 91 ? 11.869 0.538 -7.152 1.00 97.31 91 ASP A CA 1
ATOM 681 C C . ASP A 1 91 ? 10.972 1.770 -7.075 1.00 97.31 91 ASP A C 1
ATOM 683 O O . ASP A 1 91 ? 11.475 2.895 -7.061 1.00 97.31 91 ASP A O 1
ATOM 687 N N . ARG A 1 92 ? 9.647 1.586 -7.095 1.00 97.94 92 ARG A N 1
ATOM 688 C CA . ARG A 1 92 ? 8.701 2.708 -7.196 1.00 97.94 92 ARG A CA 1
ATOM 689 C C . ARG A 1 92 ? 7.550 2.629 -6.204 1.00 97.94 92 ARG A C 1
ATOM 691 O O . ARG A 1 92 ? 6.977 1.562 -5.968 1.00 97.94 92 ARG A O 1
ATOM 698 N N . GLY A 1 93 ? 7.147 3.804 -5.737 1.00 97.88 93 GLY A N 1
ATOM 699 C CA . GLY A 1 93 ? 5.952 4.070 -4.951 1.00 97.88 93 GLY A CA 1
ATOM 700 C C . GLY A 1 93 ? 5.992 3.523 -3.528 1.00 97.88 93 GLY A C 1
ATOM 701 O O . GLY A 1 93 ? 7.050 3.161 -3.009 1.00 97.88 93 GLY A O 1
ATOM 702 N N . LEU A 1 94 ? 4.807 3.465 -2.912 1.00 98.06 94 LEU A N 1
ATOM 703 C CA . LEU A 1 94 ? 4.614 3.169 -1.487 1.00 98.06 94 LEU A CA 1
ATOM 704 C C . LEU A 1 94 ? 5.324 1.904 -0.991 1.00 98.06 94 LEU A C 1
ATOM 706 O O . LEU A 1 94 ? 5.878 1.905 0.107 1.00 98.06 94 LEU A O 1
ATOM 710 N N . PHE A 1 95 ? 5.288 0.835 -1.784 1.00 98.50 95 PHE A N 1
ATOM 711 C CA . PHE A 1 95 ? 5.839 -0.478 -1.447 1.00 98.50 95 PHE A CA 1
ATOM 712 C C . PHE A 1 95 ? 7.119 -0.799 -2.222 1.00 98.50 95 PHE A C 1
ATOM 714 O O . PHE A 1 95 ? 7.464 -1.976 -2.320 1.00 98.50 95 PHE A O 1
ATOM 721 N N . GLN A 1 96 ? 7.763 0.221 -2.814 1.00 98.31 96 GLN A N 1
ATOM 722 C CA . GLN A 1 96 ? 9.019 0.100 -3.567 1.00 98.31 96 GLN A CA 1
ATOM 723 C C . GLN A 1 96 ? 9.014 -1.105 -4.519 1.00 98.31 96 GLN A C 1
ATOM 725 O O . GLN A 1 96 ? 9.900 -1.954 -4.529 1.00 98.31 96 GLN A O 1
ATOM 730 N N . VAL A 1 97 ? 7.962 -1.197 -5.335 1.00 98.19 97 VAL A N 1
ATOM 731 C CA . VAL A 1 97 ? 7.796 -2.301 -6.283 1.00 98.19 97 VAL A CA 1
ATOM 732 C C . VAL A 1 97 ? 8.884 -2.211 -7.347 1.00 98.19 97 VAL A C 1
ATOM 734 O O . VAL A 1 97 ? 8.953 -1.222 -8.084 1.00 98.19 97 VAL A O 1
ATOM 737 N N . ASN A 1 98 ? 9.690 -3.265 -7.460 1.00 97.31 98 ASN A N 1
ATOM 738 C CA . ASN A 1 98 ? 10.759 -3.328 -8.443 1.00 97.31 98 ASN A CA 1
ATOM 739 C C . ASN A 1 98 ? 10.217 -3.458 -9.878 1.00 97.31 98 ASN A C 1
ATOM 741 O O . ASN A 1 98 ? 9.281 -4.214 -10.163 1.00 97.31 98 ASN A O 1
ATOM 745 N N . SER A 1 99 ? 10.860 -2.761 -10.812 1.00 96.31 99 SER A N 1
ATOM 746 C CA . SER A 1 99 ? 10.491 -2.717 -12.225 1.00 96.31 99 SER A CA 1
ATOM 747 C C . SER A 1 99 ? 10.494 -4.074 -12.930 1.00 96.31 99 SER A C 1
ATOM 749 O O . SER A 1 99 ? 9.850 -4.186 -13.966 1.00 96.31 99 SER A O 1
ATOM 751 N N . ILE A 1 100 ? 11.154 -5.107 -12.391 1.00 95.00 100 ILE A N 1
ATOM 752 C CA . ILE A 1 100 ? 11.095 -6.475 -12.942 1.00 95.00 100 ILE A CA 1
ATOM 753 C C . ILE A 1 100 ? 9.672 -7.053 -12.973 1.00 95.00 100 ILE A C 1
ATOM 755 O O . ILE A 1 100 ? 9.394 -7.958 -13.753 1.00 95.00 100 ILE A O 1
ATOM 759 N N . HIS A 1 101 ? 8.763 -6.547 -12.133 1.00 95.25 101 HIS A N 1
ATOM 760 C CA . HIS A 1 101 ? 7.379 -7.018 -12.084 1.00 95.25 101 HIS A CA 1
ATOM 761 C C . HIS A 1 101 ? 6.479 -6.373 -13.147 1.00 95.25 101 HIS A C 1
ATOM 763 O O . HIS A 1 101 ? 5.400 -6.897 -13.442 1.00 95.25 101 HIS A O 1
ATOM 769 N N . VAL A 1 102 ? 6.912 -5.255 -13.739 1.00 94.75 102 VAL A N 1
ATOM 770 C CA . VAL A 1 102 ? 6.141 -4.491 -14.728 1.00 94.75 102 VAL A CA 1
ATOM 771 C C . VAL A 1 102 ? 6.023 -5.291 -16.025 1.00 94.75 102 VAL A C 1
ATOM 773 O O . VAL A 1 102 ? 7.016 -5.762 -16.569 1.00 94.75 102 VAL A O 1
ATOM 776 N N . GLY A 1 103 ? 4.795 -5.467 -16.518 1.00 89.44 103 GLY A N 1
ATOM 777 C CA . GLY A 1 103 ? 4.504 -6.182 -17.768 1.00 89.44 103 GLY A CA 1
ATOM 778 C C . GLY A 1 103 ? 4.596 -7.713 -17.710 1.00 89.44 103 GLY A C 1
ATOM 779 O O . GLY A 1 103 ? 4.145 -8.364 -18.647 1.00 89.44 103 GLY A O 1
ATOM 780 N N . GLY A 1 104 ? 5.117 -8.294 -16.623 1.00 89.00 104 GLY A N 1
ATOM 781 C CA . GLY A 1 104 ? 5.277 -9.749 -16.475 1.00 89.00 104 GLY A CA 1
ATOM 782 C C . GLY A 1 104 ? 4.503 -10.375 -15.312 1.00 89.00 104 GLY A C 1
ATOM 783 O O . GLY A 1 104 ? 4.226 -11.572 -15.328 1.00 89.00 104 GLY A O 1
ATOM 784 N N . THR A 1 105 ? 4.126 -9.591 -14.298 1.00 94.69 105 THR A N 1
ATOM 785 C CA . THR A 1 105 ? 3.411 -10.102 -13.118 1.00 94.69 105 THR A CA 1
ATOM 786 C C . THR A 1 105 ? 1.913 -9.807 -13.216 1.00 94.69 105 THR A C 1
ATOM 788 O O . THR A 1 105 ? 1.502 -8.650 -13.296 1.00 94.69 105 THR A O 1
ATOM 791 N N . ARG A 1 106 ? 1.062 -10.843 -13.166 1.00 93.12 106 ARG A N 1
ATOM 792 C CA . ARG A 1 106 ? -0.404 -10.673 -13.176 1.00 93.12 106 ARG A CA 1
ATOM 793 C C . ARG A 1 106 ? -0.856 -9.873 -11.949 1.00 93.12 106 ARG A C 1
ATOM 795 O O . ARG A 1 106 ? -0.702 -10.337 -10.826 1.00 93.12 106 ARG A O 1
ATOM 802 N N . GLY A 1 107 ? -1.472 -8.713 -12.178 1.00 89.81 107 GLY A N 1
ATOM 803 C CA . GLY A 1 107 ? -1.877 -7.768 -11.125 1.00 89.81 107 GLY A CA 1
ATOM 804 C C . GLY A 1 107 ? -0.945 -6.561 -10.982 1.00 89.81 107 GLY A C 1
ATOM 805 O O . GLY A 1 107 ? -1.267 -5.632 -10.247 1.00 89.81 107 GLY A O 1
ATOM 806 N N . CYS A 1 108 ? 0.164 -6.540 -11.723 1.00 97.25 108 CYS A N 1
ATOM 807 C CA . CYS A 1 108 ? 1.033 -5.380 -11.874 1.00 97.25 108 CYS A CA 1
ATOM 808 C C . CYS A 1 108 ? 0.774 -4.670 -13.212 1.00 97.25 108 CYS A C 1
ATOM 810 O O . CYS A 1 108 ? 0.332 -5.307 -14.174 1.00 97.25 108 CYS A O 1
ATOM 812 N N . PRO A 1 109 ? 1.023 -3.352 -13.296 1.00 96.44 109 PRO A N 1
ATOM 813 C CA . PRO A 1 109 ? 0.832 -2.603 -14.531 1.00 96.44 109 PRO A CA 1
ATOM 814 C C . PRO A 1 109 ? 1.869 -2.992 -15.595 1.00 96.44 109 PRO A C 1
ATOM 816 O O . PRO A 1 109 ? 2.935 -3.530 -15.295 1.00 96.44 109 PRO A O 1
ATOM 819 N N . THR A 1 110 ? 1.570 -2.675 -16.853 1.00 95.75 110 THR A N 1
ATOM 820 C CA . THR A 1 110 ? 2.506 -2.806 -17.984 1.00 95.75 110 THR A CA 1
ATOM 821 C C . THR A 1 110 ? 3.427 -1.598 -18.137 1.00 95.75 110 THR A C 1
ATOM 823 O O . THR A 1 110 ? 4.440 -1.686 -18.822 1.00 95.75 110 THR A O 1
ATOM 826 N N . ASN A 1 111 ? 3.104 -0.478 -17.486 1.00 93.94 111 ASN A N 1
ATOM 827 C CA . ASN A 1 111 ? 3.941 0.712 -17.439 1.00 93.94 111 ASN A CA 1
ATOM 828 C C . ASN A 1 111 ? 4.428 0.960 -16.000 1.00 93.94 111 ASN A C 1
ATOM 830 O O . ASN A 1 111 ? 3.693 0.756 -15.034 1.00 93.94 111 ASN A O 1
ATOM 834 N N . GLY A 1 112 ? 5.691 1.369 -15.857 1.00 94.12 112 GLY A N 1
ATOM 835 C CA . GLY A 1 112 ? 6.291 1.609 -14.542 1.00 94.12 112 GLY A CA 1
ATOM 836 C C . GLY A 1 112 ? 5.750 2.861 -13.850 1.00 94.12 112 GLY A C 1
ATOM 837 O O . GLY A 1 112 ? 5.677 2.887 -12.628 1.00 94.12 112 GLY A O 1
ATOM 838 N N . GLU A 1 113 ? 5.329 3.869 -14.614 1.00 95.25 113 GLU A N 1
ATOM 839 C CA . GLU A 1 113 ? 4.806 5.138 -14.087 1.00 95.25 113 GLU A CA 1
ATOM 840 C C . GLU A 1 113 ? 3.510 4.963 -13.288 1.00 95.25 113 GLU A C 1
ATOM 842 O O . GLU A 1 113 ? 3.291 5.644 -12.287 1.00 95.25 113 GLU A O 1
ATOM 847 N N . ALA A 1 114 ? 2.668 3.996 -13.657 1.00 95.56 114 ALA A N 1
ATOM 848 C CA . ALA A 1 114 ? 1.439 3.701 -12.933 1.00 95.56 114 ALA A CA 1
ATOM 849 C C . ALA A 1 114 ? 1.707 3.224 -11.499 1.00 95.56 114 ALA A C 1
ATOM 851 O O . ALA A 1 114 ? 0.812 3.326 -10.662 1.00 95.56 114 ALA A O 1
ATOM 852 N N . LEU A 1 115 ? 2.921 2.754 -11.182 1.00 97.56 115 LEU A N 1
ATOM 853 C CA . LEU A 1 115 ? 3.305 2.398 -9.814 1.00 97.56 115 LEU A CA 1
ATOM 854 C C . LEU A 1 115 ? 3.412 3.610 -8.878 1.00 97.56 115 LEU A C 1
ATOM 856 O O . LEU A 1 115 ? 3.456 3.400 -7.671 1.00 97.56 115 LEU A O 1
ATOM 860 N N . TYR A 1 116 ? 3.401 4.847 -9.385 1.00 95.81 116 TYR A N 1
ATOM 861 C CA . TYR A 1 116 ? 3.319 6.055 -8.555 1.00 95.81 116 TYR A CA 1
ATOM 862 C C . TYR A 1 116 ? 1.891 6.397 -8.099 1.00 95.81 116 TYR A C 1
ATOM 864 O O . TYR A 1 116 ? 1.696 7.304 -7.295 1.00 95.81 116 TYR A O 1
ATOM 872 N N . SER A 1 117 ? 0.876 5.670 -8.581 1.00 95.31 117 SER A N 1
ATOM 873 C CA . SER A 1 117 ? -0.450 5.672 -7.961 1.00 95.31 117 SER A CA 1
ATOM 874 C C . SER A 1 117 ? -0.448 4.722 -6.772 1.00 95.31 117 SER A C 1
ATOM 876 O O . SER A 1 117 ? -0.223 3.520 -6.927 1.00 95.31 117 SER A O 1
ATOM 878 N N . ALA A 1 118 ? -0.782 5.233 -5.590 1.00 95.62 118 ALA A N 1
ATOM 879 C CA . ALA A 1 118 ? -0.817 4.444 -4.367 1.00 95.62 118 ALA A CA 1
ATOM 880 C C . ALA A 1 118 ? -1.750 3.212 -4.453 1.00 95.62 118 ALA A C 1
ATOM 882 O O . ALA A 1 118 ? -1.427 2.166 -3.892 1.00 95.62 118 ALA A O 1
ATOM 883 N N . GLN A 1 119 ? -2.875 3.282 -5.188 1.00 97.25 119 GLN A N 1
ATOM 884 C CA . GLN A 1 119 ? -3.753 2.112 -5.370 1.00 97.25 119 GLN A CA 1
ATOM 885 C C . GLN A 1 119 ? -3.136 1.080 -6.319 1.00 97.25 119 GLN A C 1
ATOM 887 O O . GLN A 1 119 ? -3.144 -0.110 -6.015 1.00 97.25 119 GLN A O 1
ATOM 892 N N . THR A 1 120 ? -2.577 1.512 -7.452 1.00 97.75 120 THR A N 1
ATOM 893 C CA . THR A 1 120 ? -1.917 0.599 -8.397 1.00 97.75 120 THR A CA 1
ATOM 894 C C . THR A 1 120 ? -0.707 -0.077 -7.755 1.00 97.75 120 THR A C 1
ATOM 896 O O . THR A 1 120 ? -0.496 -1.276 -7.942 1.00 97.75 120 THR A O 1
ATOM 899 N N . ASN A 1 121 ? 0.056 0.670 -6.953 1.00 98.50 121 ASN A N 1
ATOM 900 C CA . ASN A 1 121 ? 1.179 0.144 -6.190 1.00 98.50 121 ASN A CA 1
ATOM 901 C C . ASN A 1 121 ? 0.721 -0.938 -5.198 1.00 98.50 121 ASN A C 1
ATOM 903 O O . ASN A 1 121 ? 1.283 -2.030 -5.193 1.00 98.50 121 ASN A O 1
ATOM 907 N N . ALA A 1 122 ? -0.357 -0.686 -4.443 1.00 98.62 122 ALA A N 1
ATOM 908 C CA . ALA A 1 122 ? -0.956 -1.667 -3.533 1.00 98.62 122 ALA A CA 1
ATOM 909 C C . ALA A 1 122 ? -1.468 -2.925 -4.262 1.00 98.62 122 ALA A C 1
ATOM 911 O O . ALA A 1 122 ? -1.253 -4.039 -3.787 1.00 98.62 122 ALA A O 1
ATOM 912 N N . ASN A 1 123 ? -2.094 -2.773 -5.435 1.00 98.12 123 ASN A N 1
ATOM 913 C CA . ASN A 1 123 ? -2.572 -3.899 -6.248 1.00 98.12 123 ASN A CA 1
ATOM 914 C C . ASN A 1 123 ? -1.415 -4.803 -6.706 1.00 98.12 123 ASN A C 1
ATOM 916 O O . ASN A 1 123 ? -1.491 -6.028 -6.590 1.00 98.12 123 ASN A O 1
ATOM 920 N N . CYS A 1 124 ? -0.318 -4.206 -7.180 1.00 98.56 124 CYS A N 1
ATOM 921 C CA . CYS A 1 124 ? 0.869 -4.963 -7.571 1.00 98.56 124 CYS A CA 1
ATOM 922 C C . CYS A 1 124 ? 1.574 -5.585 -6.354 1.00 98.56 124 CYS A C 1
ATOM 924 O O . CYS A 1 124 ? 1.973 -6.749 -6.405 1.00 98.56 124 CYS A O 1
ATOM 926 N N . ALA A 1 125 ? 1.647 -4.870 -5.225 1.00 98.56 125 ALA A N 1
ATOM 927 C CA . ALA A 1 125 ? 2.162 -5.420 -3.974 1.00 98.56 125 ALA A CA 1
ATOM 928 C C . ALA A 1 125 ? 1.359 -6.653 -3.527 1.00 98.56 125 ALA A C 1
ATOM 930 O O . ALA A 1 125 ? 1.948 -7.652 -3.123 1.00 98.56 125 ALA A O 1
ATOM 931 N N . TYR A 1 126 ? 0.031 -6.642 -3.674 1.00 98.56 126 TYR A N 1
ATOM 932 C CA . TYR A 1 126 ? -0.802 -7.810 -3.384 1.00 98.56 126 TYR A CA 1
ATOM 933 C C . TYR A 1 126 ? -0.487 -8.998 -4.302 1.00 98.56 126 TYR A C 1
ATOM 935 O O . TYR A 1 126 ? -0.408 -10.140 -3.844 1.00 98.56 126 TYR A O 1
ATOM 943 N N . ALA A 1 127 ? -0.253 -8.749 -5.594 1.00 97.81 127 ALA A N 1
ATOM 944 C CA . ALA A 1 127 ? 0.171 -9.794 -6.522 1.00 97.81 127 ALA A CA 1
ATOM 945 C C . ALA A 1 127 ? 1.503 -10.434 -6.098 1.00 97.81 127 ALA A C 1
ATOM 947 O O . ALA A 1 127 ? 1.607 -11.660 -6.070 1.00 97.81 127 ALA A O 1
ATOM 948 N N . ILE A 1 128 ? 2.488 -9.622 -5.705 1.00 98.19 128 ILE A N 1
ATOM 949 C CA . ILE A 1 128 ? 3.790 -10.093 -5.207 1.00 98.19 128 ILE A CA 1
ATOM 950 C C . ILE A 1 128 ? 3.627 -10.865 -3.895 1.00 98.19 128 ILE A C 1
ATOM 952 O O . ILE A 1 128 ? 4.170 -11.961 -3.755 1.00 98.19 128 ILE A O 1
ATOM 956 N N . TYR A 1 129 ? 2.818 -10.349 -2.968 1.00 98.31 129 TYR A N 1
ATOM 957 C CA . TYR A 1 129 ? 2.532 -10.990 -1.686 1.00 98.31 129 TYR A CA 1
ATOM 958 C C . TYR A 1 129 ? 1.959 -12.397 -1.873 1.00 98.31 129 TYR A C 1
ATOM 960 O O . TYR A 1 129 ? 2.404 -13.331 -1.212 1.00 98.31 129 TYR A O 1
ATOM 968 N N . LYS A 1 130 ? 1.032 -12.588 -2.817 1.00 96.62 130 LYS A N 1
ATOM 969 C CA . LYS A 1 130 ? 0.478 -13.920 -3.106 1.00 96.62 130 LYS A CA 1
ATOM 970 C C . LYS A 1 130 ? 1.519 -14.921 -3.607 1.00 96.62 130 LYS A C 1
ATOM 972 O O . LYS A 1 130 ? 1.338 -16.117 -3.413 1.00 96.62 130 LYS A O 1
ATOM 977 N N . MET A 1 131 ? 2.578 -14.453 -4.265 1.00 95.00 131 MET A N 1
ATOM 978 C CA . MET A 1 131 ? 3.630 -15.318 -4.806 1.00 95.00 131 MET A CA 1
ATOM 979 C C . MET A 1 131 ? 4.749 -15.588 -3.795 1.00 95.00 131 MET A C 1
ATOM 981 O O . MET A 1 131 ? 5.296 -16.684 -3.765 1.00 95.00 131 MET A O 1
ATOM 985 N N . GLN A 1 132 ? 5.122 -14.582 -3.002 1.00 95.38 132 GLN A N 1
ATOM 986 C CA . GLN A 1 132 ? 6.373 -14.580 -2.232 1.00 95.38 132 GLN A CA 1
ATOM 987 C C . GLN A 1 132 ? 6.169 -14.347 -0.724 1.00 95.38 132 GLN A C 1
ATOM 989 O O . GLN A 1 132 ? 7.106 -14.484 0.068 1.00 95.38 132 GLN A O 1
ATOM 994 N N . GLY A 1 133 ? 4.953 -13.992 -0.303 1.00 96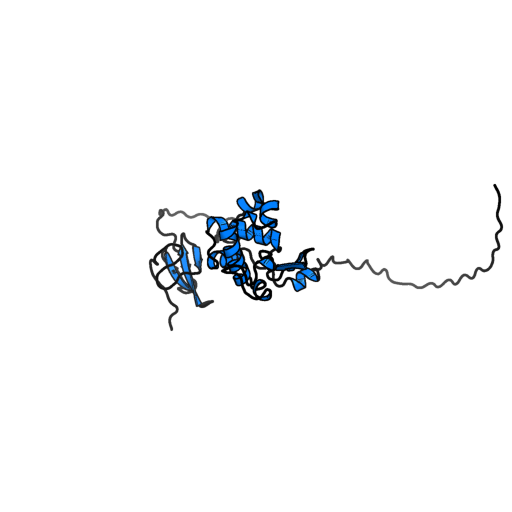.75 133 GLY A N 1
ATOM 995 C CA . GLY A 1 133 ? 4.643 -13.564 1.057 1.00 96.75 133 GLY A CA 1
ATOM 996 C C . GLY A 1 133 ? 5.351 -12.263 1.448 1.00 96.75 133 GLY A C 1
ATOM 997 O O . GLY A 1 133 ? 5.944 -11.570 0.625 1.00 96.75 133 GLY A O 1
ATOM 998 N N . LEU A 1 134 ? 5.329 -11.938 2.744 1.00 97.31 134 LEU A N 1
ATOM 999 C CA . LEU A 1 134 ? 5.926 -10.706 3.290 1.00 97.31 134 LEU A CA 1
ATOM 1000 C C . LEU A 1 134 ? 7.449 -10.607 3.086 1.00 97.31 134 LEU A C 1
ATOM 1002 O O . LEU A 1 134 ? 8.023 -9.526 3.148 1.00 97.31 134 LEU A O 1
ATOM 1006 N N . ARG A 1 135 ? 8.134 -11.728 2.834 1.00 95.62 135 ARG A N 1
ATOM 1007 C CA . ARG A 1 135 ? 9.598 -11.761 2.688 1.00 95.62 135 ARG A CA 1
ATOM 1008 C C . ARG A 1 135 ? 10.099 -11.142 1.377 1.00 95.62 135 ARG A C 1
ATOM 1010 O O . ARG A 1 135 ? 11.311 -11.016 1.230 1.00 95.62 135 ARG A O 1
ATOM 1017 N N . ALA A 1 136 ? 9.206 -10.754 0.464 1.00 96.88 136 ALA A N 1
ATOM 1018 C CA . ALA A 1 136 ? 9.572 -10.021 -0.747 1.00 96.88 136 ALA A CA 1
ATOM 1019 C C . ALA A 1 136 ? 10.133 -8.617 -0.452 1.00 96.88 136 ALA A C 1
ATOM 1021 O O . ALA A 1 136 ? 10.935 -8.108 -1.227 1.00 96.88 136 ALA A O 1
ATOM 1022 N N . TRP A 1 137 ? 9.753 -8.015 0.680 1.00 97.94 137 TRP A N 1
ATOM 1023 C CA . TRP A 1 137 ? 10.120 -6.646 1.045 1.00 97.94 137 TRP A CA 1
ATOM 1024 C C . TRP A 1 137 ? 11.322 -6.604 1.981 1.00 97.94 137 TRP A C 1
ATOM 1026 O O . TRP A 1 137 ? 11.337 -7.259 3.032 1.00 97.94 137 TRP A O 1
ATOM 1036 N N . TYR A 1 138 ? 12.337 -5.820 1.615 1.00 96.25 138 TYR A N 1
ATOM 1037 C CA . TYR A 1 138 ? 13.509 -5.625 2.465 1.00 96.25 138 TYR A CA 1
ATOM 1038 C C . TYR A 1 138 ? 13.142 -4.842 3.729 1.00 96.25 138 TYR A C 1
ATOM 1040 O O . TYR A 1 138 ? 13.550 -5.253 4.816 1.00 96.25 138 TYR A O 1
ATOM 1048 N N . GLY A 1 139 ? 12.311 -3.798 3.611 1.00 96.50 139 GLY A N 1
ATOM 1049 C CA . GLY A 1 139 ? 11.853 -2.995 4.744 1.00 96.50 139 GLY A CA 1
ATOM 1050 C C . GLY A 1 139 ? 11.157 -3.847 5.806 1.00 96.50 139 GLY A C 1
ATOM 1051 O O . GLY A 1 139 ? 11.510 -3.788 6.982 1.00 96.50 139 GLY A O 1
ATOM 1052 N N . TYR A 1 140 ? 10.260 -4.752 5.395 1.00 98.25 140 TYR A N 1
ATOM 1053 C CA . TYR A 1 140 ? 9.654 -5.716 6.321 1.00 98.25 140 TYR A CA 1
ATOM 1054 C C . TYR A 1 140 ? 10.694 -6.642 6.960 1.00 98.25 140 TYR A C 1
ATOM 1056 O O . TYR A 1 140 ? 10.666 -6.867 8.165 1.00 98.25 140 TYR A O 1
ATOM 1064 N N . ARG A 1 141 ? 11.617 -7.207 6.173 1.00 98.19 141 ARG A N 1
ATOM 1065 C CA . ARG A 1 141 ? 12.616 -8.152 6.698 1.00 98.19 141 ARG A CA 1
ATOM 1066 C C . ARG A 1 141 ? 13.528 -7.512 7.741 1.00 98.19 141 ARG A C 1
ATOM 1068 O O . ARG A 1 141 ? 13.822 -8.161 8.742 1.00 98.19 141 ARG A O 1
ATOM 1075 N N . ALA A 1 142 ? 13.971 -6.281 7.500 1.00 98.25 142 ALA A N 1
ATOM 1076 C CA . ALA A 1 142 ? 14.835 -5.540 8.412 1.00 98.25 142 ALA A CA 1
ATOM 1077 C C . ALA A 1 142 ? 14.093 -5.092 9.685 1.00 98.25 142 ALA A C 1
ATOM 1079 O O . ALA A 1 142 ? 14.689 -5.061 10.757 1.00 98.25 142 ALA A O 1
ATOM 1080 N N . HIS A 1 143 ? 12.785 -4.835 9.588 1.00 97.94 143 HIS A N 1
ATOM 1081 C CA . HIS A 1 143 ? 11.959 -4.312 10.683 1.00 97.94 143 HIS A CA 1
ATOM 1082 C C . HIS A 1 143 ? 10.848 -5.274 11.110 1.00 97.94 143 HIS A C 1
ATOM 1084 O O . HIS A 1 143 ? 9.779 -4.859 11.556 1.00 97.94 143 HIS A O 1
ATOM 1090 N N . LYS A 1 144 ? 11.096 -6.584 10.994 1.00 97.69 144 LYS A N 1
ATOM 1091 C CA . LYS A 1 144 ? 10.061 -7.613 11.152 1.00 97.69 144 LYS A CA 1
ATOM 1092 C C . LYS A 1 144 ? 9.325 -7.504 12.484 1.00 97.69 144 LYS A C 1
ATOM 1094 O O . LYS A 1 144 ? 8.103 -7.461 12.497 1.00 97.69 144 LYS A O 1
ATOM 1099 N N . THR A 1 145 ? 10.059 -7.420 13.593 1.00 97.62 145 THR A N 1
ATOM 1100 C CA . THR A 1 145 ? 9.463 -7.342 14.935 1.00 97.62 145 THR A CA 1
ATOM 1101 C C . THR A 1 145 ? 8.575 -6.110 15.095 1.00 97.62 145 THR A C 1
ATOM 1103 O O . THR A 1 145 ? 7.509 -6.202 15.696 1.00 97.62 145 THR A O 1
ATOM 1106 N N . GLU A 1 146 ? 8.977 -4.964 14.542 1.00 97.62 146 GLU A N 1
ATOM 1107 C CA . GLU A 1 146 ? 8.150 -3.755 14.557 1.00 97.62 146 GLU A CA 1
ATOM 1108 C C . GLU A 1 146 ? 6.895 -3.949 13.703 1.00 97.62 146 GLU A C 1
ATOM 1110 O O . GLU A 1 146 ? 5.792 -3.657 14.158 1.00 97.62 146 GLU A O 1
ATOM 1115 N N . CYS A 1 147 ? 7.045 -4.497 12.496 1.00 97.62 147 CYS A N 1
ATOM 1116 C CA . CYS A 1 147 ? 5.939 -4.656 11.559 1.00 97.62 147 CYS A CA 1
ATOM 1117 C C . CYS A 1 147 ? 4.943 -5.757 11.943 1.00 97.62 147 CYS A C 1
ATOM 1119 O O . CYS A 1 147 ? 3.747 -5.605 11.696 1.00 97.62 147 CYS A O 1
ATOM 1121 N N . ASP A 1 148 ? 5.386 -6.830 12.595 1.00 96.38 148 ASP A N 1
ATOM 1122 C CA . ASP A 1 148 ? 4.502 -7.859 13.152 1.00 96.38 148 ASP A CA 1
ATOM 1123 C C . ASP A 1 148 ? 3.638 -7.304 14.295 1.00 96.38 148 ASP A C 1
ATOM 1125 O O . ASP A 1 148 ? 2.490 -7.706 14.471 1.00 96.38 148 ASP A O 1
ATOM 1129 N N . ASN A 1 149 ? 4.185 -6.368 15.077 1.00 93.69 149 ASN A N 1
ATOM 1130 C CA . ASN A 1 149 ? 3.504 -5.759 16.221 1.00 93.69 149 ASN A CA 1
ATOM 1131 C C . ASN A 1 149 ? 2.846 -4.417 15.881 1.00 93.69 149 ASN A C 1
ATOM 1133 O O . ASN A 1 149 ? 2.314 -3.747 16.771 1.00 93.69 149 ASN A O 1
ATOM 1137 N N . TYR A 1 150 ? 2.886 -4.011 14.611 1.00 94.75 150 TYR A N 1
ATOM 1138 C CA . TYR A 1 150 ? 2.450 -2.688 14.202 1.00 94.75 150 TYR A CA 1
ATOM 1139 C C . TYR A 1 150 ? 0.953 -2.508 14.429 1.00 94.75 150 TYR A C 1
ATOM 1141 O O . TYR A 1 150 ? 0.129 -3.358 14.087 1.00 94.75 150 TYR A O 1
ATOM 1149 N N . ARG A 1 151 ? 0.590 -1.363 15.004 1.00 89.75 151 ARG A N 1
ATOM 1150 C CA . ARG A 1 151 ? -0.798 -0.984 15.266 1.00 89.75 151 ARG A CA 1
ATOM 1151 C C . ARG A 1 151 ? -1.076 0.316 14.539 1.00 89.75 151 ARG A C 1
ATOM 1153 O O . ARG A 1 151 ? -0.377 1.299 14.760 1.00 89.75 151 ARG A O 1
ATOM 1160 N N . LEU A 1 152 ? -2.117 0.321 13.712 1.00 84.31 152 LEU A N 1
ATOM 1161 C CA . LEU A 1 152 ? -2.562 1.523 13.016 1.00 84.31 152 LEU A CA 1
ATOM 1162 C C . LEU A 1 152 ? -3.035 2.550 14.043 1.00 84.31 152 LEU A C 1
ATOM 1164 O O . LEU A 1 152 ? -4.075 2.372 14.685 1.00 84.31 152 LEU A O 1
ATOM 1168 N N . ARG A 1 153 ? -2.265 3.624 14.208 1.00 69.44 153 ARG A N 1
ATOM 1169 C CA . ARG A 1 153 ? -2.674 4.762 15.030 1.00 69.44 153 ARG A CA 1
ATOM 1170 C C . ARG A 1 153 ? -3.577 5.637 14.166 1.00 69.44 153 ARG A C 1
ATOM 1172 O O . ARG A 1 153 ? -3.193 6.037 13.076 1.00 69.44 153 ARG A O 1
ATOM 1179 N N . GLY A 1 154 ? -4.810 5.878 14.612 1.00 55.72 154 GLY A N 1
ATOM 1180 C CA . GLY A 1 154 ? -5.773 6.674 13.837 1.00 55.72 154 GLY A CA 1
ATOM 1181 C C . GLY A 1 154 ? -6.906 5.894 13.164 1.00 55.72 154 GLY A C 1
ATOM 1182 O O . GLY A 1 154 ? -7.505 6.378 12.213 1.00 55.72 154 GLY A O 1
ATOM 1183 N N . SER A 1 155 ? -7.294 4.738 13.707 1.00 43.16 155 SER A N 1
ATOM 1184 C CA . SER A 1 155 ? -8.729 4.503 13.937 1.00 43.16 155 SER A CA 1
ATOM 1185 C C . SER A 1 155 ? -9.040 4.910 15.375 1.00 43.16 155 SER A C 1
ATOM 1187 O O . SER A 1 155 ? -9.344 4.059 16.211 1.00 43.16 155 SER A O 1
ATOM 1189 N N . ALA A 1 156 ? -8.839 6.190 15.703 1.00 35.81 156 ALA A N 1
ATOM 1190 C CA . ALA A 1 156 ? -9.200 6.691 17.019 1.00 35.81 156 ALA A CA 1
ATOM 1191 C C . ALA A 1 156 ? -10.699 6.433 17.225 1.00 35.81 156 ALA A C 1
ATOM 1193 O O . ALA A 1 156 ? -11.530 6.880 16.436 1.00 35.81 156 ALA A O 1
ATOM 1194 N N . ALA A 1 157 ? -11.036 5.687 18.274 1.00 36.84 157 ALA A N 1
ATOM 1195 C CA . ALA A 1 157 ? -12.308 5.905 18.936 1.00 36.84 157 ALA A CA 1
ATOM 1196 C C . ALA A 1 157 ? -12.350 7.391 19.351 1.00 36.84 157 ALA A C 1
ATOM 1198 O O . ALA A 1 157 ? -11.333 7.889 19.846 1.00 36.84 157 ALA A O 1
ATOM 1199 N N . PRO A 1 158 ? -13.463 8.119 19.176 1.00 37.34 158 PRO A N 1
ATOM 1200 C CA . PRO A 1 158 ? -13.654 9.355 19.917 1.00 37.34 158 PRO A CA 1
ATOM 1201 C C . PRO A 1 158 ? -13.834 8.945 21.383 1.00 37.34 158 PRO A C 1
ATOM 1203 O O . PRO A 1 158 ? -14.905 8.503 21.781 1.00 37.34 158 PRO A O 1
ATOM 1206 N N . GLY A 1 159 ? -12.750 8.949 22.154 1.00 38.16 159 GLY A N 1
ATOM 1207 C CA . GLY A 1 159 ? -12.785 8.392 23.504 1.00 38.16 159 GLY A CA 1
ATOM 1208 C C . GLY A 1 159 ? -11.439 8.378 24.207 1.00 38.16 159 GLY A C 1
ATOM 1209 O O . GLY A 1 159 ? -11.049 7.367 24.773 1.00 38.16 159 GLY A O 1
ATOM 1210 N N . ALA A 1 160 ? -10.715 9.489 24.143 1.00 38.12 160 ALA A N 1
ATOM 1211 C CA . ALA A 1 160 ? -9.727 9.831 25.156 1.00 38.12 160 ALA A CA 1
ATOM 1212 C C . ALA A 1 160 ? -9.740 11.354 25.323 1.00 38.12 160 ALA A C 1
ATOM 1214 O O . ALA A 1 160 ? -8.786 12.042 24.977 1.00 38.12 160 ALA A O 1
ATOM 1215 N N . SER A 1 161 ? -10.870 11.884 25.799 1.00 41.41 161 SER A N 1
ATOM 1216 C CA . SER A 1 161 ? -10.872 13.155 26.514 1.00 41.41 161 SER A CA 1
ATOM 1217 C C . SER A 1 161 ? -10.738 12.837 27.996 1.00 41.41 161 SER A C 1
ATOM 1219 O O . SER A 1 161 ? -11.562 12.133 28.578 1.00 41.41 161 SER A O 1
ATOM 1221 N N . SER A 1 162 ? -9.666 13.340 28.587 1.00 43.69 162 SER A N 1
ATOM 1222 C CA . SER A 1 162 ? -9.520 13.508 30.024 1.00 43.69 162 SER A CA 1
ATOM 1223 C C . SER A 1 162 ? -10.762 14.176 30.626 1.00 43.69 162 SER A C 1
ATOM 1225 O O . SER A 1 162 ? -11.107 15.275 30.204 1.00 43.69 162 SER A O 1
ATOM 1227 N N . GLY A 1 163 ? -11.372 13.498 31.602 1.00 37.56 163 GLY A N 1
ATOM 1228 C CA . GLY A 1 163 ? -12.136 14.038 32.732 1.00 37.56 163 GLY A CA 1
ATOM 1229 C C . GLY A 1 163 ? -13.271 15.030 32.461 1.00 37.56 163 GLY A C 1
ATOM 1230 O O . GLY A 1 163 ? -13.006 16.197 32.204 1.00 37.56 163 GLY A O 1
ATOM 1231 N N . ALA A 1 164 ? -14.514 14.594 32.695 1.00 39.16 164 ALA A N 1
ATOM 1232 C CA . ALA A 1 164 ? -15.462 15.275 33.588 1.00 39.16 164 ALA A CA 1
ATOM 1233 C C . ALA A 1 164 ? -16.753 14.445 33.763 1.00 39.16 164 ALA A C 1
ATOM 1235 O O . ALA A 1 164 ? -17.441 14.168 32.787 1.00 39.16 164 ALA A O 1
ATOM 1236 N N . THR A 1 165 ? -17.011 14.103 35.032 1.00 34.81 165 THR A N 1
ATOM 1237 C CA . THR A 1 165 ? -18.300 13.900 35.730 1.00 34.81 165 THR A CA 1
ATOM 1238 C C . THR A 1 165 ? -19.284 12.835 35.236 1.00 34.81 165 THR A C 1
ATOM 1240 O O . THR A 1 165 ? -19.975 13.021 34.240 1.00 34.81 165 THR A O 1
ATOM 1243 N N . ASP A 1 166 ? -19.333 11.745 36.011 1.00 45.09 166 ASP A N 1
ATOM 1244 C CA . ASP A 1 166 ? -20.507 11.181 36.698 1.00 45.09 166 ASP A CA 1
ATOM 1245 C C . ASP A 1 166 ? -21.890 11.493 36.101 1.00 45.09 166 ASP A C 1
ATOM 1247 O O . ASP A 1 166 ? -22.361 12.622 36.184 1.00 45.09 166 ASP A O 1
ATOM 1251 N N . ASP A 1 167 ? -22.552 10.466 35.564 1.00 42.84 167 ASP A N 1
ATOM 1252 C CA . ASP A 1 167 ? -23.849 10.007 36.079 1.00 42.84 167 ASP A CA 1
ATOM 1253 C C . ASP A 1 167 ? -24.198 8.629 35.483 1.00 42.84 167 ASP A C 1
ATOM 1255 O O . ASP A 1 167 ? -23.984 8.342 34.303 1.00 42.84 167 ASP A O 1
ATOM 1259 N N . GLU A 1 168 ? -24.669 7.752 36.363 1.00 47.88 168 GLU A N 1
ATOM 1260 C CA . GLU A 1 168 ? -25.035 6.356 36.134 1.00 47.88 168 GLU A CA 1
ATOM 1261 C C . GLU A 1 168 ? -26.294 6.214 35.257 1.00 47.88 168 GLU A C 1
ATOM 1263 O O . GLU A 1 168 ? -27.302 6.857 35.530 1.00 47.88 168 GLU A O 1
ATOM 1268 N N . ASP A 1 169 ? -26.289 5.286 34.292 1.00 39.09 169 ASP A N 1
ATOM 1269 C CA . ASP A 1 169 ? -27.391 4.320 34.142 1.00 39.09 169 ASP A CA 1
ATOM 1270 C C . ASP A 1 169 ? -26.932 3.069 33.370 1.00 39.09 169 ASP A C 1
ATOM 1272 O O . ASP A 1 169 ? -26.158 3.135 32.411 1.00 39.09 169 ASP A O 1
ATOM 1276 N N . GLN A 1 170 ? -27.378 1.907 33.834 1.00 48.50 170 GLN A N 1
ATOM 1277 C CA . GLN A 1 170 ? -26.945 0.578 33.415 1.00 48.50 170 GLN A CA 1
ATOM 1278 C C . GLN A 1 170 ? -27.818 0.045 32.268 1.00 48.50 170 GLN A C 1
ATOM 1280 O O . GLN A 1 170 ? -29.038 -0.017 32.382 1.00 48.50 170 GLN A O 1
ATOM 1285 N N . GLY A 1 171 ? -27.196 -0.460 31.198 1.00 37.88 171 GLY A N 1
ATOM 1286 C CA . GLY A 1 171 ? -27.892 -1.221 30.156 1.00 37.88 171 GLY A CA 1
ATOM 1287 C C . GLY A 1 171 ? -26.926 -1.937 29.214 1.00 37.88 171 GLY A C 1
ATOM 1288 O O . GLY A 1 171 ? -26.205 -1.302 28.454 1.00 37.88 171 GLY A O 1
ATOM 1289 N N . ALA A 1 172 ? -26.893 -3.263 29.307 1.00 41.56 172 ALA A N 1
ATOM 1290 C CA . ALA A 1 172 ? -25.922 -4.153 28.684 1.00 41.56 172 ALA A CA 1
ATOM 1291 C C . ALA A 1 172 ? -25.996 -4.258 27.144 1.00 41.56 172 ALA A C 1
ATOM 1293 O O . ALA A 1 172 ? -27.066 -4.243 26.542 1.00 41.56 172 ALA A O 1
ATOM 1294 N N . ASP A 1 173 ? -24.804 -4.426 26.568 1.00 60.00 173 ASP A N 1
ATOM 1295 C CA . ASP A 1 173 ? -24.417 -5.074 25.308 1.00 60.00 173 ASP A CA 1
ATOM 1296 C C . ASP A 1 173 ? -25.504 -5.735 24.431 1.00 60.00 173 ASP A C 1
ATOM 1298 O O . ASP A 1 173 ? -26.015 -6.807 24.757 1.00 60.00 173 ASP A O 1
ATOM 1302 N N . ALA A 1 174 ? -25.707 -5.158 23.233 1.00 46.59 174 ALA A N 1
ATOM 1303 C CA . ALA A 1 174 ? -26.044 -5.871 21.983 1.00 46.59 174 ALA A CA 1
ATOM 1304 C C . ALA A 1 174 ? -25.874 -5.002 20.711 1.00 46.59 174 ALA A C 1
ATOM 1306 O O . ALA A 1 174 ? -25.608 -5.538 19.639 1.00 46.59 174 ALA A O 1
ATOM 1307 N N . ASP A 1 175 ? -25.950 -3.668 20.810 1.00 58.75 175 ASP A N 1
ATOM 1308 C CA . ASP A 1 175 ? -26.047 -2.780 19.640 1.00 58.75 175 ASP A CA 1
ATOM 1309 C C . ASP A 1 175 ? -25.017 -1.643 19.646 1.00 58.75 175 ASP A C 1
ATOM 1311 O O . ASP A 1 175 ? -25.335 -0.474 19.877 1.00 58.75 175 ASP A O 1
ATOM 1315 N N . ALA A 1 176 ? -23.761 -1.945 19.312 1.00 73.00 176 ALA A N 1
ATOM 1316 C CA . ALA A 1 176 ? -22.784 -0.905 18.982 1.00 73.00 176 ALA A CA 1
ATOM 1317 C C . ALA A 1 176 ? -23.115 -0.277 17.609 1.00 73.00 176 ALA A C 1
ATOM 1319 O O . ALA A 1 176 ? -22.423 -0.497 16.614 1.00 73.00 176 ALA A O 1
ATOM 1320 N N . GLY A 1 177 ? -24.216 0.472 17.541 1.00 88.00 177 GLY A N 1
ATOM 1321 C CA . GLY A 1 177 ? -24.618 1.245 16.372 1.00 88.00 177 GLY A CA 1
ATOM 1322 C C . GLY A 1 177 ? -23.671 2.416 16.097 1.00 88.00 177 GLY A C 1
ATOM 1323 O O . GLY A 1 177 ? -22.962 2.899 16.986 1.00 88.00 177 GLY A O 1
ATOM 1324 N N . CYS A 1 178 ? -23.673 2.913 14.863 1.00 93.19 178 CYS A N 1
ATOM 1325 C CA . CYS A 1 178 ? -22.775 3.971 14.405 1.00 93.19 178 CYS A CA 1
ATOM 1326 C C . CYS A 1 178 ? -23.539 5.270 14.167 1.00 93.19 178 CYS A C 1
ATOM 1328 O O . CYS A 1 178 ? -24.585 5.273 13.522 1.00 93.19 178 CYS A O 1
ATOM 1330 N N . TYR A 1 179 ? -23.001 6.398 14.634 1.00 94.25 179 TYR A N 1
ATOM 1331 C CA . TYR A 1 179 ? -23.544 7.703 14.259 1.00 94.25 179 TYR A CA 1
ATOM 1332 C C . TYR A 1 179 ? -23.223 8.001 12.790 1.00 94.25 179 TYR A C 1
ATOM 1334 O O . TYR A 1 179 ? -22.054 8.043 12.404 1.00 94.25 179 TYR A O 1
ATOM 1342 N N . SER A 1 180 ? -24.253 8.201 11.969 1.00 91.62 180 SER A N 1
ATOM 1343 C CA . SER A 1 180 ? -24.132 8.592 10.565 1.00 91.62 180 SER A CA 1
ATOM 1344 C C . SER A 1 180 ? -24.361 10.092 10.423 1.00 91.62 180 SER A C 1
ATOM 1346 O O . SER A 1 180 ? -25.456 10.575 10.702 1.00 91.62 180 SER A O 1
ATOM 1348 N N . ALA A 1 181 ? -23.371 10.829 9.918 1.00 85.50 181 ALA A N 1
ATOM 1349 C CA . ALA A 1 181 ? -23.557 12.240 9.568 1.00 85.50 181 ALA A CA 1
ATOM 1350 C C . ALA A 1 181 ? -24.553 12.420 8.407 1.00 85.50 181 ALA A C 1
ATOM 1352 O O . ALA A 1 181 ? -25.271 13.415 8.358 1.00 85.50 181 ALA A O 1
ATOM 1353 N N . THR A 1 182 ? -24.644 11.436 7.506 1.00 87.56 182 THR A N 1
ATOM 1354 C CA . THR A 1 182 ? -25.591 11.445 6.383 1.00 87.56 182 THR A CA 1
ATOM 1355 C C . THR A 1 182 ? -27.035 11.319 6.848 1.00 87.56 182 THR A C 1
ATOM 1357 O O . THR A 1 182 ? -27.892 12.039 6.352 1.00 87.56 182 THR A O 1
ATOM 1360 N N . LYS A 1 183 ? -27.312 10.455 7.831 1.00 89.88 183 LYS A N 1
ATOM 1361 C CA . LYS A 1 183 ? -28.666 10.302 8.395 1.00 89.88 183 LYS A CA 1
ATOM 1362 C C . LYS A 1 183 ? -28.908 11.150 9.644 1.00 89.88 183 LYS A C 1
ATOM 1364 O O . LYS A 1 183 ? -30.018 11.165 10.162 1.00 89.88 183 LYS A O 1
ATOM 1369 N N . ARG A 1 184 ? -27.878 11.855 10.124 1.00 89.81 184 ARG A N 1
ATOM 1370 C CA . ARG A 1 184 ? -27.877 12.665 11.356 1.00 89.81 184 ARG A CA 1
ATOM 1371 C C . ARG A 1 184 ? -28.402 11.903 12.577 1.00 89.81 184 ARG A C 1
ATOM 1373 O O . ARG A 1 184 ? -28.962 12.494 13.493 1.00 89.81 184 ARG A O 1
ATOM 1380 N N . THR A 1 185 ? -28.215 10.586 12.590 1.00 90.56 185 THR A N 1
ATOM 1381 C CA . THR A 1 185 ? -28.724 9.686 13.627 1.00 90.56 185 THR A CA 1
ATOM 1382 C C . THR A 1 185 ? -27.804 8.482 13.801 1.00 90.56 185 THR A C 1
ATOM 1384 O O . THR A 1 185 ? -26.936 8.219 12.959 1.00 90.56 185 THR A O 1
ATOM 1387 N N . ARG A 1 186 ? -27.979 7.743 14.901 1.00 92.38 186 ARG A N 1
ATOM 1388 C CA . ARG A 1 186 ? -27.360 6.426 15.068 1.00 92.38 186 ARG A CA 1
ATOM 1389 C C . ARG A 1 186 ? -28.118 5.399 14.238 1.00 92.38 186 ARG A C 1
ATOM 1391 O O . ARG A 1 186 ? -29.339 5.322 14.306 1.00 92.38 186 ARG A O 1
ATOM 1398 N N . VAL A 1 187 ? -27.377 4.602 13.481 1.00 94.00 187 VAL A N 1
ATOM 1399 C CA . VAL A 1 187 ? -27.900 3.427 12.784 1.00 94.00 187 VAL A CA 1
ATOM 1400 C C . VAL A 1 187 ? -27.399 2.156 13.456 1.00 94.00 187 VAL A C 1
ATOM 1402 O O . VAL A 1 187 ? -26.367 2.176 14.131 1.00 94.00 187 VAL A O 1
ATOM 1405 N N . ALA A 1 188 ? -28.132 1.060 13.278 1.00 94.69 188 ALA A N 1
ATOM 1406 C CA . ALA A 1 188 ? -27.813 -0.225 13.886 1.00 94.69 188 ALA A CA 1
ATOM 1407 C C . ALA A 1 188 ? -26.448 -0.775 13.433 1.00 94.69 188 ALA A C 1
ATOM 1409 O O . ALA A 1 188 ? -25.896 -0.379 12.399 1.00 94.69 188 ALA A O 1
ATOM 1410 N N . ALA A 1 189 ? -25.913 -1.730 14.196 1.00 92.12 189 ALA A N 1
ATOM 1411 C CA . ALA A 1 189 ? -24.777 -2.522 13.743 1.00 92.12 189 ALA A CA 1
ATOM 1412 C C . ALA A 1 189 ? -25.107 -3.206 12.401 1.00 92.12 189 ALA A C 1
ATOM 1414 O O . ALA A 1 189 ? -26.253 -3.554 12.124 1.00 92.12 189 ALA A O 1
ATOM 1415 N N . LEU A 1 190 ? -24.095 -3.365 11.553 1.00 93.94 190 LEU A N 1
ATOM 1416 C CA . LEU A 1 190 ? -24.155 -3.843 10.167 1.00 93.94 190 LEU A CA 1
ATOM 1417 C C . LEU A 1 190 ? -24.924 -2.958 9.178 1.00 93.94 190 LEU A C 1
ATOM 1419 O O . LEU A 1 190 ? -25.024 -3.331 8.014 1.00 93.94 190 LEU A O 1
ATOM 1423 N N . ALA A 1 191 ? -25.412 -1.779 9.565 1.00 96.00 191 ALA A N 1
ATOM 1424 C CA . ALA A 1 191 ? -26.056 -0.868 8.622 1.00 96.00 191 ALA A CA 1
ATOM 1425 C C . ALA A 1 191 ? -25.074 -0.368 7.554 1.00 96.00 191 ALA A C 1
ATOM 1427 O O . ALA A 1 191 ? -23.935 -0.028 7.877 1.00 96.00 191 ALA A O 1
ATOM 1428 N N . CYS A 1 192 ? -25.531 -0.258 6.309 1.00 97.44 192 CYS A N 1
ATOM 1429 C CA . CYS A 1 192 ? -24.766 0.267 5.186 1.00 97.44 192 CYS A CA 1
ATOM 1430 C C . CYS A 1 192 ? -25.297 1.634 4.768 1.00 97.44 192 CYS A C 1
ATOM 1432 O O . CYS A 1 192 ? -26.485 1.789 4.504 1.00 97.44 192 CYS A O 1
ATOM 1434 N N . VAL A 1 193 ? -24.427 2.638 4.732 1.00 97.19 193 VAL A N 1
ATOM 1435 C CA . VAL A 1 193 ? -24.783 4.025 4.429 1.00 97.19 193 VAL A CA 1
ATOM 1436 C C . VAL A 1 193 ? -23.902 4.551 3.310 1.00 97.19 193 VAL A C 1
ATOM 1438 O O . VAL A 1 193 ? -22.675 4.475 3.392 1.00 97.19 193 VAL A O 1
ATOM 1441 N N . GLU A 1 194 ? -24.528 5.130 2.293 1.00 96.50 194 GLU A N 1
ATOM 1442 C CA . GLU A 1 194 ? -23.847 5.934 1.289 1.00 96.50 194 GLU A CA 1
ATOM 1443 C C . GLU A 1 194 ? -23.553 7.327 1.852 1.00 96.50 194 GLU A C 1
ATOM 1445 O O . GLU A 1 194 ? -24.438 8.031 2.332 1.00 96.50 194 GLU A O 1
ATOM 1450 N N . SER A 1 195 ? -2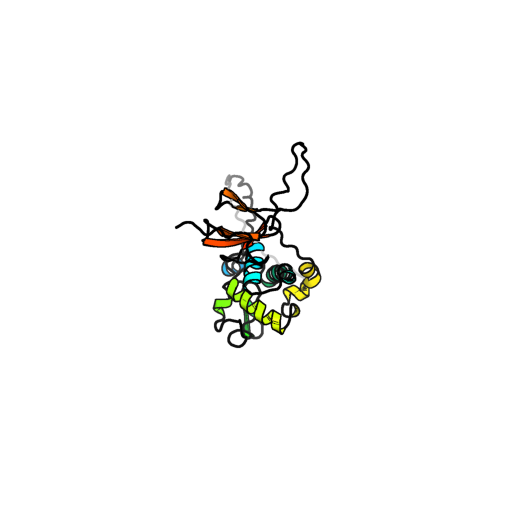2.284 7.719 1.859 1.00 93.12 195 SER A N 1
ATOM 1451 C CA . SER A 1 195 ? -21.836 8.950 2.497 1.00 93.12 195 SER A CA 1
ATOM 1452 C C . SER A 1 195 ? -22.090 10.168 1.616 1.00 93.12 195 SER A C 1
ATOM 1454 O O . SER A 1 195 ? -21.524 10.300 0.532 1.00 93.12 195 SER A O 1
ATOM 1456 N N . ALA A 1 196 ? -22.834 11.135 2.148 1.00 87.19 196 ALA A N 1
ATOM 1457 C CA . ALA A 1 196 ? -23.128 12.407 1.477 1.00 87.19 196 ALA A CA 1
ATOM 1458 C C . ALA A 1 196 ? -21.881 13.248 1.150 1.00 87.19 196 ALA A C 1
ATOM 1460 O O . ALA A 1 196 ? -21.939 14.123 0.294 1.00 87.19 196 ALA A O 1
ATOM 1461 N N . SER A 1 197 ? -20.750 13.012 1.824 1.00 83.06 197 SER A N 1
ATOM 1462 C CA . SER A 1 197 ? -19.523 13.787 1.599 1.00 83.06 197 SER A CA 1
ATOM 1463 C C . SER A 1 197 ? -18.689 13.303 0.414 1.00 83.06 197 SER A C 1
ATOM 1465 O O . SER A 1 197 ? -17.838 14.048 -0.067 1.00 83.06 197 SER A O 1
ATOM 1467 N N . ASN A 1 198 ? -18.865 12.052 -0.022 1.00 80.44 198 ASN A N 1
ATOM 1468 C CA . ASN A 1 198 ? -17.989 11.445 -1.028 1.00 80.44 198 ASN A CA 1
ATOM 1469 C C . ASN A 1 198 ? -18.651 10.382 -1.923 1.00 80.44 198 ASN A C 1
ATOM 1471 O O . ASN A 1 198 ? -17.958 9.809 -2.759 1.00 80.44 198 ASN A O 1
ATOM 1475 N N . GLY A 1 199 ? -19.948 10.104 -1.758 1.00 86.25 199 GLY A N 1
ATOM 1476 C CA . GLY A 1 199 ? -20.694 9.124 -2.554 1.00 86.25 199 GLY A CA 1
ATOM 1477 C C . GLY A 1 199 ? -20.239 7.674 -2.364 1.00 86.25 199 GLY A C 1
ATOM 1478 O O . GLY A 1 199 ? -20.515 6.824 -3.202 1.00 86.25 199 GLY A O 1
ATOM 1479 N N . LEU A 1 200 ? -19.477 7.370 -1.307 1.00 87.12 200 LEU A N 1
ATOM 1480 C CA . LEU A 1 200 ? -18.999 6.012 -1.041 1.00 87.12 200 LEU A CA 1
ATOM 1481 C C . LEU A 1 200 ? -19.866 5.321 0.007 1.00 87.12 200 LEU A C 1
ATOM 1483 O O . LEU A 1 200 ? -20.321 5.941 0.964 1.00 87.12 200 LEU A O 1
ATOM 1487 N N . TRP A 1 201 ? -20.012 4.008 -0.131 1.00 94.19 201 TRP A N 1
ATOM 1488 C CA . TRP A 1 201 ? -20.734 3.161 0.812 1.00 94.19 201 TRP A CA 1
ATOM 1489 C C . TRP A 1 201 ? -19.849 2.695 1.978 1.00 94.19 201 TRP A C 1
ATOM 1491 O O . TRP A 1 201 ? -18.698 2.272 1.795 1.00 94.19 201 TRP A O 1
ATOM 1501 N N . TYR A 1 202 ? -20.412 2.741 3.186 1.00 95.00 202 TYR A N 1
ATOM 1502 C CA . TYR A 1 202 ? -19.779 2.333 4.439 1.00 95.00 202 TYR A CA 1
ATOM 1503 C C . TYR A 1 202 ? -20.688 1.404 5.240 1.00 95.00 202 TYR A C 1
ATOM 1505 O O . TYR A 1 202 ? -21.878 1.667 5.326 1.00 95.00 202 TYR A O 1
ATOM 1513 N N . GLN A 1 203 ? -20.134 0.383 5.894 1.00 95.56 203 GLN A N 1
ATOM 1514 C CA . GLN A 1 203 ? -20.852 -0.476 6.834 1.00 95.56 203 GLN A CA 1
ATOM 1515 C C . GLN A 1 203 ? -20.454 -0.182 8.283 1.00 95.56 203 GLN A C 1
ATOM 1517 O O . GLN A 1 203 ? -19.270 -0.027 8.595 1.00 95.56 203 GLN A O 1
ATOM 1522 N N . CYS A 1 204 ? -21.445 -0.126 9.169 1.00 95.44 204 CYS A N 1
ATOM 1523 C CA . CYS A 1 204 ? -21.256 -0.027 10.607 1.00 95.44 204 CYS A CA 1
ATOM 1524 C C . CYS A 1 204 ? -20.863 -1.394 11.175 1.00 95.44 204 CYS A C 1
ATOM 1526 O O . CYS A 1 204 ? -21.653 -2.326 11.121 1.00 95.44 204 CYS A O 1
ATOM 1528 N N . VAL A 1 205 ? -19.675 -1.547 11.749 1.00 89.56 205 VAL A N 1
ATOM 1529 C CA . VAL A 1 205 ? -19.249 -2.805 12.380 1.00 89.56 205 VAL A CA 1
ATOM 1530 C C . VAL A 1 205 ? -18.632 -2.481 13.734 1.00 89.56 205 VAL A C 1
ATOM 1532 O O . VAL A 1 205 ? -17.674 -1.715 13.813 1.00 89.56 205 VAL A O 1
ATOM 1535 N N . GLY A 1 206 ? -19.206 -3.019 14.816 1.00 83.12 206 GLY A N 1
ATOM 1536 C CA . GLY A 1 206 ? -18.709 -2.793 16.180 1.00 83.12 206 GLY A CA 1
ATOM 1537 C C . GLY A 1 206 ? -18.583 -1.308 16.551 1.00 83.12 206 GLY A C 1
ATOM 1538 O O . GLY A 1 206 ? -17.558 -0.896 17.093 1.00 83.12 206 GLY A O 1
ATOM 1539 N N . GLY A 1 207 ? -19.575 -0.486 16.189 1.00 86.62 207 GLY A N 1
ATOM 1540 C CA . GLY A 1 207 ? -19.596 0.952 16.478 1.00 86.62 207 GLY A CA 1
ATOM 1541 C C . GLY A 1 207 ? -18.685 1.816 15.600 1.00 86.62 207 GLY A C 1
ATOM 1542 O O . GLY A 1 207 ? -18.509 2.998 15.896 1.00 86.62 207 GLY A O 1
ATOM 1543 N N . LYS A 1 208 ? -18.095 1.265 14.529 1.00 87.50 208 LYS A N 1
ATOM 1544 C CA . LYS A 1 208 ? -17.189 1.983 13.615 1.00 87.50 208 LYS A CA 1
ATOM 1545 C C . LYS A 1 208 ? -17.613 1.858 12.154 1.00 87.50 208 LYS A C 1
ATOM 1547 O O . LYS A 1 208 ? -18.168 0.845 11.744 1.00 87.50 208 LYS A O 1
ATOM 1552 N N . TRP A 1 209 ? -17.297 2.877 11.356 1.00 92.31 209 TRP A N 1
ATOM 1553 C CA . TRP A 1 209 ? -17.557 2.888 9.916 1.00 92.31 209 TRP A CA 1
ATOM 1554 C C . TRP A 1 209 ? -16.410 2.273 9.118 1.00 92.31 209 TRP A C 1
ATOM 1556 O O . TRP A 1 209 ? -15.265 2.715 9.216 1.00 92.31 209 TRP A O 1
ATOM 1566 N N . TYR A 1 210 ? -16.739 1.312 8.259 1.00 85.00 210 TYR A N 1
ATOM 1567 C CA . TYR A 1 210 ? -15.813 0.680 7.325 1.00 85.00 210 TYR A CA 1
ATOM 1568 C C . TYR A 1 210 ? -16.279 0.930 5.898 1.00 85.00 210 TYR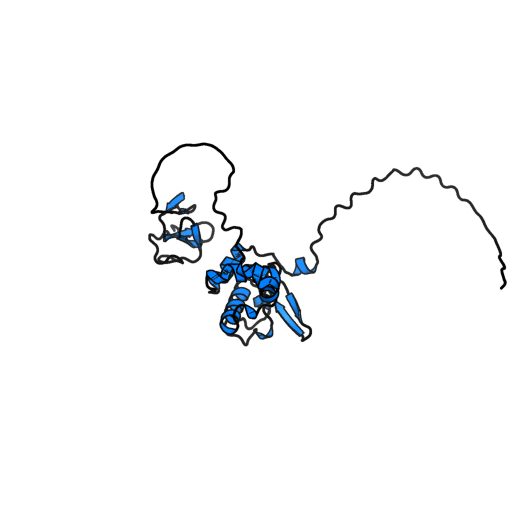 A C 1
ATOM 1570 O O . TYR A 1 210 ? -17.408 0.610 5.557 1.00 85.00 210 TYR A O 1
ATOM 1578 N N . ARG A 1 211 ? -15.422 1.503 5.052 1.00 85.56 211 ARG A N 1
ATOM 1579 C CA . ARG A 1 211 ? -15.747 1.730 3.633 1.00 85.56 211 ARG A CA 1
ATOM 1580 C C . ARG A 1 211 ? -15.922 0.409 2.873 1.00 85.56 211 ARG A C 1
ATOM 1582 O O . ARG A 1 211 ? -15.404 -0.622 3.303 1.00 85.56 211 ARG A O 1
ATOM 1589 N N . GLY A 1 212 ? -16.402 0.520 1.636 1.00 70.31 212 GLY A N 1
ATOM 1590 C CA . GLY A 1 212 ? -16.386 -0.585 0.674 1.00 70.31 212 GLY A CA 1
ATOM 1591 C C . GLY A 1 212 ? -17.540 -1.547 0.903 1.00 70.31 212 GLY A C 1
ATOM 1592 O O . GLY A 1 212 ? -17.436 -2.720 0.565 1.00 70.31 212 GLY A O 1
ATOM 1593 N N . ALA A 1 213 ? -18.601 -1.034 1.519 1.00 89.12 213 ALA A N 1
ATOM 1594 C CA . ALA A 1 213 ? -19.903 -1.658 1.459 1.00 89.12 213 ALA A CA 1
ATOM 1595 C C . ALA A 1 213 ? -20.553 -1.368 0.098 1.00 89.12 213 ALA A C 1
ATOM 1597 O O . ALA A 1 213 ? -20.005 -0.632 -0.725 1.00 89.12 213 ALA A O 1
ATOM 1598 N N . ASP A 1 214 ? -21.734 -1.916 -0.104 1.00 89.50 214 ASP A N 1
ATOM 1599 C CA . ASP A 1 214 ? -22.663 -1.576 -1.167 1.00 89.50 214 ASP A CA 1
ATOM 1600 C C . ASP A 1 214 ? -24.090 -1.525 -0.600 1.00 89.50 214 ASP A C 1
ATOM 1602 O O . ASP A 1 214 ? -24.306 -1.570 0.617 1.00 89.50 214 ASP A O 1
ATOM 1606 N N . ASN A 1 215 ? -25.074 -1.420 -1.490 1.00 88.94 215 ASN A N 1
ATOM 1607 C CA . ASN A 1 215 ? -26.486 -1.485 -1.141 1.00 88.94 215 ASN A CA 1
ATOM 1608 C C . ASN A 1 215 ? -26.935 -2.929 -0.825 1.00 88.94 215 ASN A C 1
ATOM 1610 O O . ASN A 1 215 ? -27.846 -3.457 -1.461 1.00 88.94 215 ASN A O 1
ATOM 1614 N N . GLY A 1 216 ? -26.295 -3.589 0.142 1.00 84.31 216 GLY A N 1
ATOM 1615 C CA . GLY A 1 216 ? -26.678 -4.941 0.558 1.00 84.31 216 GLY A CA 1
ATOM 1616 C C . GLY A 1 216 ? -25.641 -5.710 1.374 1.00 84.31 216 GLY A C 1
ATOM 1617 O O . GLY A 1 216 ? -26.017 -6.573 2.170 1.00 84.31 216 GLY A O 1
ATOM 1618 N N . SER A 1 217 ? -24.354 -5.392 1.253 1.00 87.25 217 SER A N 1
ATOM 1619 C CA . SER A 1 217 ? -23.287 -6.058 1.996 1.00 87.25 217 SER A CA 1
ATOM 1620 C C . SER A 1 217 ? -22.061 -5.181 2.253 1.00 87.25 217 SER A C 1
ATOM 1622 O O . SER A 1 217 ? -21.825 -4.170 1.599 1.00 87.25 217 SER A O 1
ATOM 1624 N N . GLY A 1 218 ? -21.250 -5.583 3.228 1.00 86.81 218 GLY A N 1
ATOM 1625 C CA . GLY A 1 218 ? -19.939 -5.003 3.492 1.00 86.81 218 GLY A CA 1
ATOM 1626 C C . GLY A 1 218 ? -19.022 -5.987 4.216 1.00 86.81 218 GLY A C 1
ATOM 1627 O O . GLY A 1 218 ? -19.262 -7.194 4.247 1.00 86.81 218 GLY A O 1
ATOM 1628 N N . ILE A 1 219 ? -17.951 -5.470 4.817 1.00 80.31 219 ILE A N 1
ATOM 1629 C CA . ILE A 1 219 ? -16.919 -6.276 5.492 1.00 80.31 219 ILE A CA 1
ATOM 1630 C C . ILE A 1 219 ? -17.447 -7.132 6.660 1.00 80.31 219 ILE A C 1
ATOM 1632 O O . ILE A 1 219 ? -16.871 -8.169 6.975 1.00 80.31 219 ILE A O 1
ATOM 1636 N N . GLY A 1 220 ? -18.530 -6.704 7.305 1.00 81.94 220 GLY A N 1
ATOM 1637 C CA . GLY A 1 220 ? -19.214 -7.408 8.388 1.00 81.94 220 GLY A CA 1
ATOM 1638 C C . GLY A 1 220 ? -20.313 -8.366 7.922 1.00 81.94 220 GLY A C 1
ATOM 1639 O O . GLY A 1 220 ? -20.999 -8.936 8.765 1.00 81.94 220 GLY A O 1
ATOM 1640 N N . GLY A 1 221 ? -20.494 -8.554 6.610 1.00 86.88 221 GLY A N 1
ATOM 1641 C CA . GLY A 1 221 ? -21.547 -9.391 6.031 1.00 86.88 221 GLY A CA 1
ATOM 1642 C C . GLY A 1 221 ? -22.720 -8.577 5.483 1.00 86.88 221 GLY A C 1
ATOM 1643 O O . GLY A 1 221 ? -22.553 -7.419 5.094 1.00 86.88 221 GLY A O 1
ATOM 1644 N N . ALA A 1 222 ? -23.901 -9.195 5.413 1.00 91.62 222 ALA A N 1
ATOM 1645 C CA . ALA A 1 222 ? -25.111 -8.553 4.900 1.00 91.62 222 ALA A CA 1
ATOM 1646 C C . ALA A 1 222 ? -25.476 -7.308 5.720 1.00 91.62 222 ALA A C 1
ATOM 1648 O O . ALA A 1 222 ? -25.324 -7.291 6.945 1.00 91.62 222 ALA A O 1
ATOM 1649 N N . CYS A 1 223 ? -25.960 -6.268 5.044 1.00 94.81 223 CYS A N 1
ATOM 1650 C CA . CYS A 1 223 ? -26.390 -5.059 5.724 1.00 94.81 223 CYS A CA 1
ATOM 1651 C C . CYS A 1 223 ? -27.661 -5.331 6.529 1.00 94.81 223 CYS A C 1
ATOM 1653 O O . CYS A 1 223 ? -28.615 -5.907 6.008 1.00 94.81 223 CYS A O 1
ATOM 1655 N N . SER A 1 224 ? -27.706 -4.878 7.781 1.00 94.81 224 SER A N 1
ATOM 1656 C CA . SER A 1 224 ? -28.946 -4.921 8.571 1.00 94.81 224 SER A CA 1
ATOM 1657 C C . SER A 1 224 ? -29.998 -3.947 8.031 1.00 94.81 224 SER A C 1
ATOM 1659 O O . SER A 1 224 ? -31.195 -4.200 8.124 1.00 94.81 224 SER A O 1
ATOM 1661 N N . ALA A 1 225 ? -29.537 -2.849 7.431 1.00 94.88 225 ALA A N 1
ATOM 1662 C CA . ALA A 1 225 ? -30.318 -1.889 6.667 1.00 94.88 225 ALA A CA 1
ATOM 1663 C C . ALA A 1 225 ? -29.395 -1.160 5.683 1.00 94.88 225 ALA A C 1
ATOM 1665 O O . ALA A 1 225 ? -28.209 -0.979 5.974 1.00 94.88 225 ALA A O 1
ATOM 1666 N N . SER A 1 226 ? -29.938 -0.710 4.553 1.00 95.75 226 SER A N 1
ATOM 1667 C CA . SER A 1 226 ? -29.202 0.062 3.551 1.00 95.75 226 SER A CA 1
ATOM 1668 C C . SER A 1 226 ? -29.793 1.456 3.394 1.00 95.75 226 SER A C 1
ATOM 1670 O O . SER A 1 226 ? -31.009 1.635 3.366 1.00 95.75 226 SER A O 1
ATOM 1672 N N . TYR A 1 227 ? -28.917 2.446 3.284 1.00 95.31 227 TYR A N 1
ATOM 1673 C CA . TYR A 1 227 ? -29.253 3.860 3.315 1.00 95.31 227 TYR A CA 1
ATOM 1674 C C . TYR A 1 227 ? -28.555 4.589 2.158 1.00 95.31 227 TYR A C 1
ATOM 1676 O O . TYR A 1 227 ? -27.492 5.181 2.381 1.00 95.31 227 TYR A O 1
ATOM 1684 N N . PRO A 1 228 ? -29.126 4.551 0.941 1.00 94.44 228 PRO A N 1
ATOM 1685 C CA . PRO A 1 228 ? -28.612 5.329 -0.180 1.00 94.44 228 PRO A CA 1
ATOM 1686 C C . PRO A 1 228 ? -28.782 6.837 0.066 1.00 94.44 228 PRO A C 1
ATOM 1688 O O . PRO A 1 228 ? -29.543 7.262 0.959 1.00 94.44 228 PRO A O 1
ATOM 1691 N N . LEU A 1 229 ? -28.059 7.639 -0.718 1.00 90.62 229 LEU A N 1
ATOM 1692 C CA . LEU A 1 229 ? -28.363 9.058 -0.864 1.00 90.62 229 LEU A CA 1
ATOM 1693 C C . LEU A 1 229 ? -29.730 9.201 -1.534 1.00 90.62 229 LEU A C 1
ATOM 1695 O O . LEU A 1 229 ? -30.077 8.435 -2.428 1.00 90.62 229 LEU A O 1
ATOM 1699 N N . GLU A 1 230 ? -30.534 10.124 -1.021 1.00 78.56 230 GLU A N 1
ATOM 1700 C CA . GLU A 1 230 ? -31.798 10.471 -1.665 1.00 78.56 230 GLU A CA 1
ATOM 1701 C C . GLU A 1 230 ? -31.474 11.331 -2.893 1.00 78.56 230 GLU A C 1
ATOM 1703 O O . GLU A 1 230 ? -30.574 12.175 -2.813 1.00 78.56 230 GLU A O 1
ATOM 1708 N N . ASP A 1 231 ? -32.161 11.060 -4.005 1.00 57.84 231 ASP A N 1
ATOM 1709 C CA . ASP A 1 231 ? -32.033 11.803 -5.267 1.00 57.84 231 ASP A CA 1
ATOM 1710 C C . ASP A 1 231 ? -32.509 13.263 -5.142 1.00 57.84 231 ASP A C 1
ATOM 1712 O O . ASP A 1 231 ? -33.515 13.514 -4.431 1.00 57.84 231 ASP A O 1
#